Protein AF-A0A222NYM8-F1 (afdb_monomer_lite)

Foldseek 3Di:
DWDDPPDNQETEDDDPPPDADDLVRLLVVQVVDDLSHQEYEYECVSVQPDFLVSLLSNQLSHDLSHAAYEYHDDHHPPADPVSVLSSQQSHDLSHQHYEYLEDDDAQLSHDLSHQAYANEQNLCVPDDLVVLLVVQLSHDLSHQHYHHEHNLCLPPPLVSLLSNLLSHDLSHAEYEHAHNLVLNDFLVSLLVNLVSCPPRNHQYEHENNLVCAPDDPVSVVSNLVSNPDVVVSYRHHHNRWFPLVVLVSCVVVVCVVVVNDPVVSVVVSVVSDGDDPDDDDPVNVVVVVVVVVVVVVVVVVVVVVVVVVD

pLDDT: mean 82.15, std 16.89, range [40.56, 98.5]

Structure (mmCIF, N/CA/C/O backbone):
data_AF-A0A222NYM8-F1
#
_entry.id   AF-A0A222NYM8-F1
#
loop_
_atom_site.group_PDB
_atom_site.id
_atom_site.type_symbol
_atom_site.label_atom_id
_atom_site.label_alt_id
_atom_site.label_comp_id
_atom_site.label_asym_id
_atom_site.label_entity_id
_atom_site.label_seq_id
_atom_site.pdbx_PDB_ins_code
_atom_site.Cartn_x
_atom_site.Cartn_y
_atom_site.Cartn_z
_atom_site.occupancy
_atom_site.B_iso_or_equiv
_atom_site.auth_seq_id
_atom_site.auth_comp_id
_atom_site.auth_asym_id
_atom_site.auth_atom_id
_atom_site.pdbx_PDB_model_num
ATOM 1 N N . MET A 1 1 ? -13.197 20.106 16.595 1.00 42.09 1 MET A N 1
ATOM 2 C CA . MET A 1 1 ? -14.443 19.518 16.050 1.00 42.09 1 MET A CA 1
ATOM 3 C C . MET A 1 1 ? -14.029 18.521 14.983 1.00 42.09 1 MET A C 1
ATOM 5 O O . MET A 1 1 ? -13.163 18.897 14.203 1.00 42.09 1 MET A O 1
ATOM 9 N N . PRO A 1 2 ? -14.584 17.300 14.930 1.00 51.59 2 PRO A N 1
ATOM 10 C CA . PRO A 1 2 ? -14.249 16.334 13.884 1.00 51.59 2 PRO A CA 1
ATOM 11 C C . PRO A 1 2 ? -14.543 16.908 12.493 1.00 51.59 2 PRO A C 1
ATOM 13 O O . PRO A 1 2 ? -15.573 17.548 12.273 1.00 51.59 2 PRO A O 1
ATOM 16 N N . TYR A 1 3 ? -13.622 16.703 11.554 1.00 47.47 3 TYR A N 1
ATOM 17 C CA . TYR A 1 3 ? -13.735 17.213 10.188 1.00 47.47 3 TYR A CA 1
ATOM 18 C C . TYR A 1 3 ? -14.344 16.107 9.336 1.00 47.47 3 TYR A C 1
ATOM 20 O O . TYR A 1 3 ? -13.775 15.021 9.209 1.00 47.47 3 TYR A O 1
ATOM 28 N N . LYS A 1 4 ? -15.514 16.382 8.754 1.00 51.34 4 LYS A N 1
ATOM 29 C CA . LYS A 1 4 ? -16.065 15.553 7.683 1.00 51.34 4 LYS A CA 1
ATOM 30 C C . LYS A 1 4 ? -15.292 15.890 6.420 1.00 51.34 4 LYS A C 1
ATOM 32 O O . LYS A 1 4 ? -15.386 17.009 5.919 1.00 51.34 4 LYS A O 1
ATOM 37 N N . GLY A 1 5 ? -14.495 14.939 5.948 1.00 49.88 5 GLY A N 1
ATOM 38 C CA . GLY A 1 5 ? -13.813 15.097 4.676 1.00 49.88 5 GLY A CA 1
ATOM 39 C C . GLY A 1 5 ? -14.782 15.169 3.496 1.00 49.88 5 GLY A C 1
ATOM 40 O O . GLY A 1 5 ? -15.987 14.975 3.654 1.00 49.88 5 GLY A O 1
ATOM 41 N N . PRO A 1 6 ? -14.260 15.425 2.289 1.00 42.84 6 PRO A N 1
ATOM 42 C CA . PRO A 1 6 ? -15.065 15.582 1.077 1.00 42.84 6 PRO A CA 1
ATOM 43 C C . PRO A 1 6 ? -15.796 14.299 0.638 1.00 42.84 6 PRO A C 1
ATOM 45 O O . PRO A 1 6 ? -16.634 14.358 -0.260 1.00 42.84 6 PRO A O 1
ATOM 48 N N . HIS A 1 7 ? -15.496 13.155 1.259 1.00 57.69 7 HIS A N 1
ATOM 49 C CA . HIS A 1 7 ? -16.122 11.866 0.989 1.00 57.69 7 HIS A CA 1
ATOM 50 C C . HIS A 1 7 ? -16.999 11.450 2.175 1.00 57.69 7 HIS A C 1
ATOM 52 O O . HIS A 1 7 ? -16.572 11.503 3.328 1.00 57.69 7 HIS A O 1
ATOM 58 N N . SER A 1 8 ? -18.245 11.065 1.890 1.00 68.12 8 SER A N 1
ATOM 59 C CA . SER A 1 8 ? -19.263 10.725 2.894 1.00 68.12 8 SER A CA 1
ATOM 60 C C . SER A 1 8 ? -18.934 9.485 3.735 1.00 68.12 8 SER A C 1
ATOM 62 O O . SER A 1 8 ? -19.611 9.239 4.728 1.00 68.12 8 SER A O 1
ATOM 64 N N . ASP A 1 9 ? -17.921 8.716 3.337 1.00 85.56 9 ASP A N 1
ATOM 65 C CA . ASP A 1 9 ? -17.464 7.470 3.953 1.00 85.56 9 ASP A CA 1
ATOM 66 C C . ASP A 1 9 ? -16.280 7.656 4.923 1.00 85.56 9 ASP A C 1
ATOM 68 O O . ASP A 1 9 ? -15.850 6.684 5.547 1.00 85.56 9 ASP A O 1
ATOM 72 N N . MET A 1 10 ? -15.759 8.882 5.077 1.00 89.12 10 MET A N 1
ATOM 73 C CA . MET A 1 10 ? -14.607 9.179 5.931 1.00 89.12 10 MET A CA 1
ATOM 74 C C . MET A 1 10 ? -14.978 10.045 7.138 1.00 89.12 10 MET A C 1
ATOM 76 O O . MET A 1 10 ? -15.607 11.099 7.015 1.00 89.12 10 MET A O 1
ATOM 80 N N . PHE A 1 11 ? -14.483 9.651 8.310 1.00 90.31 11 PHE A N 1
ATOM 81 C CA . PHE A 1 11 ? -14.575 10.420 9.545 1.00 90.31 11 PHE A CA 1
ATOM 82 C C . PHE A 1 11 ? -13.181 10.672 10.121 1.00 90.31 11 PHE A C 1
ATOM 84 O O . PHE A 1 11 ? -12.401 9.738 10.291 1.00 90.31 11 PHE A O 1
ATOM 91 N N . SER A 1 12 ? -12.853 11.935 10.410 1.00 90.06 12 SER A N 1
ATOM 92 C CA . SER A 1 12 ? -11.543 12.317 10.943 1.00 90.06 12 SER A CA 1
ATOM 93 C C . SER A 1 12 ? -11.651 12.906 12.342 1.00 90.06 12 SER A C 1
ATOM 95 O O . SER A 1 12 ? -12.255 13.968 12.543 1.00 90.06 12 SER A O 1
ATOM 97 N N . LEU A 1 13 ? -11.015 12.224 13.292 1.00 88.88 13 LEU A N 1
ATOM 98 C CA . LEU A 1 13 ? -10.837 12.668 14.663 1.00 88.88 13 LEU A CA 1
ATOM 99 C C . LEU A 1 13 ? -9.468 13.316 14.821 1.00 88.88 13 LEU A C 1
ATOM 101 O O . LEU A 1 13 ? -8.433 12.652 14.822 1.00 88.88 13 LEU A O 1
ATOM 105 N N . HIS A 1 14 ? -9.504 14.634 14.966 1.00 83.06 14 HIS A N 1
ATOM 106 C CA . HIS A 1 14 ? -8.350 15.469 15.246 1.00 83.06 14 HIS A CA 1
ATOM 107 C C . HIS A 1 14 ? -8.710 16.425 16.383 1.00 83.06 14 HIS A C 1
ATOM 109 O O . HIS A 1 14 ? -9.841 16.927 16.468 1.00 83.06 14 HIS A O 1
ATOM 115 N N . TRP A 1 15 ? -7.739 16.680 17.250 1.00 82.25 15 TRP A N 1
ATOM 116 C CA . TRP A 1 15 ? -7.840 17.681 18.301 1.00 82.25 15 TRP A CA 1
ATOM 117 C C . TRP A 1 15 ? -6.938 18.858 17.955 1.00 82.25 15 TRP A C 1
ATOM 119 O O . TRP A 1 15 ? -6.002 18.736 17.168 1.00 82.25 15 TRP A O 1
ATOM 129 N N . ALA A 1 16 ? -7.285 20.038 18.473 1.00 77.69 16 ALA A N 1
ATOM 130 C CA . ALA A 1 16 ? -6.415 21.191 18.299 1.00 77.69 16 ALA A CA 1
ATOM 131 C C . ALA A 1 16 ? -5.094 20.935 19.030 1.00 77.69 16 ALA A C 1
ATOM 133 O O . ALA A 1 16 ? -5.079 20.287 20.077 1.00 77.69 16 ALA A O 1
ATOM 134 N N . GLU A 1 17 ? -4.008 21.463 18.480 1.00 72.62 17 GLU A N 1
ATOM 135 C CA . GLU A 1 17 ? -2.677 21.320 19.057 1.00 72.62 17 GLU A CA 1
ATOM 136 C C . GLU A 1 17 ? -2.672 21.746 20.538 1.00 72.62 17 GLU A C 1
ATOM 138 O O . GLU A 1 17 ? -3.207 22.796 20.901 1.00 72.62 17 GLU A O 1
ATOM 143 N N . GLY A 1 18 ? -2.119 20.892 21.403 1.00 70.44 18 GLY A N 1
ATOM 144 C CA . GLY A 1 18 ? -2.080 21.105 22.853 1.00 70.44 18 GLY A CA 1
ATOM 145 C C . GLY A 1 18 ? -3.343 20.699 23.625 1.00 70.44 18 GLY A C 1
ATOM 146 O O . GLY A 1 18 ? -3.353 20.820 24.851 1.00 70.44 18 GLY A O 1
ATOM 147 N N . LEU A 1 19 ? -4.398 20.204 22.964 1.00 80.88 19 LEU A N 1
ATOM 148 C CA . LEU A 1 19 ? -5.548 19.603 23.646 1.00 80.88 19 LEU A CA 1
ATOM 149 C C . LEU A 1 19 ? -5.370 18.092 23.805 1.00 80.88 19 LEU A C 1
ATOM 151 O O . LEU A 1 19 ? -5.299 17.361 22.822 1.00 80.88 19 LEU A O 1
ATOM 155 N N . ASN A 1 20 ? -5.428 17.629 25.053 1.00 86.00 20 ASN A N 1
ATOM 156 C CA . ASN A 1 20 ? -5.404 16.208 25.390 1.00 86.00 20 ASN A CA 1
ATOM 157 C C . ASN A 1 20 ? -6.836 15.726 25.674 1.00 86.00 20 ASN A C 1
ATOM 159 O O . ASN A 1 20 ? -7.401 16.084 26.715 1.00 86.00 20 ASN A O 1
ATOM 163 N N . PRO A 1 21 ? -7.472 14.953 24.775 1.00 91.00 21 PRO A N 1
ATOM 164 C CA . PRO A 1 21 ? -8.782 14.386 25.058 1.00 91.00 21 PRO A CA 1
ATOM 165 C C . PRO A 1 21 ? -8.724 13.372 26.202 1.00 91.00 21 PRO A C 1
ATOM 167 O O . PRO A 1 21 ? -7.720 12.699 26.419 1.00 91.00 21 PRO A O 1
ATOM 170 N N . SER A 1 22 ? -9.839 13.212 26.915 1.00 94.81 22 SER A N 1
ATOM 171 C CA . SER A 1 22 ? -10.020 12.067 27.811 1.00 94.81 22 SER A CA 1
ATOM 172 C C . SER A 1 22 ? -10.445 10.832 27.015 1.00 94.81 22 SER A C 1
ATOM 174 O O . SER A 1 22 ? -11.113 10.962 25.987 1.00 94.81 22 SER A O 1
ATOM 176 N N . VAL A 1 23 ? -10.148 9.634 27.527 1.00 96.44 23 VAL A N 1
ATOM 177 C CA . VAL A 1 23 ? -10.584 8.354 26.932 1.00 96.44 23 VAL A CA 1
ATOM 178 C C . VAL A 1 23 ? -12.089 8.345 26.674 1.00 96.44 23 VAL A C 1
ATOM 180 O O . VAL A 1 23 ? -12.545 8.062 25.568 1.00 96.44 23 VAL A O 1
ATOM 183 N N . LYS A 1 24 ? -12.876 8.759 27.677 1.00 96.81 24 LYS A N 1
ATOM 184 C CA . LYS A 1 24 ? -14.336 8.872 27.567 1.00 96.81 24 LYS A CA 1
ATOM 185 C C . LYS A 1 24 ? -14.757 9.820 26.441 1.00 96.81 24 LYS A C 1
ATOM 187 O O . LYS A 1 24 ? -15.719 9.522 25.741 1.00 96.81 24 LYS A O 1
ATOM 192 N N . GLY A 1 25 ? -14.053 10.941 26.273 1.00 94.62 25 GLY A N 1
ATOM 193 C CA . GLY A 1 25 ? -14.307 11.894 25.196 1.00 94.62 25 GLY A CA 1
ATOM 194 C C . GLY A 1 25 ? -14.061 11.282 23.818 1.00 94.62 25 GLY A C 1
ATOM 195 O O . GLY A 1 25 ? -14.927 11.376 22.955 1.00 94.62 25 GLY A O 1
ATOM 196 N N . VAL A 1 26 ? -12.934 10.587 23.632 1.00 95.75 26 VAL A N 1
ATOM 197 C CA . VAL A 1 26 ? -12.627 9.891 22.369 1.00 95.75 26 VAL A CA 1
ATOM 198 C C . VAL A 1 26 ? -13.689 8.834 22.054 1.00 95.75 26 VAL A C 1
ATOM 200 O O . VAL A 1 26 ? -14.246 8.831 20.959 1.00 95.75 26 VAL A O 1
ATOM 203 N N . ILE A 1 27 ? -14.023 7.975 23.021 1.00 97.00 27 ILE A N 1
ATOM 204 C CA . ILE A 1 27 ? -15.026 6.912 22.849 1.00 97.00 27 ILE A CA 1
ATOM 205 C C . ILE A 1 27 ? -16.412 7.493 22.544 1.00 97.00 27 ILE A C 1
ATOM 207 O O . ILE A 1 27 ? -17.145 6.957 21.714 1.00 97.00 27 ILE A O 1
ATOM 211 N N . GLN A 1 28 ? -16.788 8.600 23.188 1.00 95.38 28 GLN A N 1
ATOM 212 C CA . GLN A 1 28 ? -18.050 9.273 22.900 1.00 95.38 28 GLN A CA 1
ATOM 213 C C . GLN A 1 28 ? -18.111 9.739 21.444 1.00 95.38 28 GLN A C 1
ATOM 215 O O . GLN A 1 28 ? -19.123 9.500 20.792 1.00 95.38 28 GLN A O 1
ATOM 220 N N . GLU A 1 29 ? -17.039 10.339 20.924 1.00 94.19 29 GLU A N 1
ATOM 221 C CA . GLU A 1 29 ? -16.966 10.756 19.523 1.00 94.19 29 GLU A CA 1
ATOM 222 C C . GLU A 1 29 ? -17.007 9.558 18.560 1.00 94.19 29 GLU A C 1
ATOM 224 O O . GLU A 1 29 ? -17.751 9.597 17.579 1.00 94.19 29 GLU A O 1
ATOM 229 N N . LEU A 1 30 ? -16.295 8.464 18.860 1.00 95.62 30 LEU A N 1
ATOM 230 C CA . LEU A 1 30 ? -16.347 7.225 18.069 1.00 95.62 30 LEU A CA 1
ATOM 231 C C . LEU A 1 30 ? -17.776 6.671 17.959 1.00 95.62 30 LEU A C 1
ATOM 233 O O . LEU A 1 30 ? -18.199 6.256 16.882 1.00 95.62 30 LEU A O 1
ATOM 237 N N . ASN A 1 31 ? -18.559 6.744 19.036 1.00 94.12 31 ASN A N 1
ATOM 238 C CA . ASN A 1 31 ? -19.957 6.306 19.044 1.00 94.12 31 ASN A CA 1
ATOM 239 C C . ASN A 1 31 ? -20.898 7.200 18.214 1.00 94.12 31 ASN A C 1
ATOM 241 O O . ASN A 1 31 ? -22.032 6.802 17.948 1.00 94.12 31 ASN A O 1
ATOM 245 N N . THR A 1 32 ? -20.463 8.394 17.796 1.00 93.81 32 THR A N 1
ATOM 246 C CA . THR A 1 32 ? -21.249 9.274 16.907 1.00 93.81 32 THR A CA 1
ATOM 247 C C . THR A 1 32 ? -21.059 8.972 15.421 1.00 93.81 32 THR A C 1
ATOM 249 O O . THR A 1 32 ? -21.777 9.525 14.582 1.00 93.81 32 THR A O 1
ATOM 252 N N . ILE A 1 33 ? -20.099 8.108 15.078 1.00 92.31 33 ILE A N 1
ATOM 253 C CA . ILE A 1 33 ? -19.777 7.763 13.695 1.00 92.31 33 ILE A CA 1
ATOM 254 C C . ILE A 1 33 ? -20.987 7.082 13.036 1.00 92.31 33 ILE A C 1
ATOM 256 O O . ILE A 1 33 ? -21.530 6.097 13.537 1.00 92.31 33 ILE A O 1
ATOM 260 N N . SER A 1 34 ? -21.409 7.610 11.881 1.00 91.50 34 SER A N 1
ATOM 261 C CA . SER A 1 34 ? -22.504 7.035 11.089 1.00 91.50 34 SER A CA 1
ATOM 262 C C . SER A 1 34 ? -22.141 5.645 10.560 1.00 91.50 34 SER A C 1
ATOM 264 O O . SER A 1 34 ? -20.983 5.379 10.246 1.00 91.50 34 SER A O 1
ATOM 266 N N . LYS A 1 35 ? -23.149 4.790 10.356 1.00 91.75 35 LYS A N 1
ATOM 267 C CA . LYS A 1 35 ? -22.984 3.446 9.776 1.00 91.75 35 LYS A CA 1
ATOM 268 C C . LYS A 1 35 ? -22.433 3.453 8.345 1.00 91.75 35 LYS A C 1
ATOM 270 O O . LYS A 1 35 ? -21.891 2.442 7.916 1.00 91.75 35 LYS A O 1
ATOM 275 N N . ASP A 1 36 ? -22.561 4.574 7.636 1.00 92.12 36 ASP A N 1
ATOM 276 C CA . ASP A 1 36 ? -22.060 4.737 6.264 1.00 92.12 36 ASP A CA 1
ATOM 277 C C . ASP A 1 36 ? -20.555 5.053 6.203 1.00 92.12 36 ASP A C 1
ATOM 279 O O . ASP A 1 36 ? -19.960 5.037 5.128 1.00 92.12 36 ASP A O 1
ATOM 283 N N . VAL A 1 37 ? -19.927 5.360 7.343 1.00 93.56 37 VAL A N 1
ATOM 284 C CA . VAL A 1 37 ? -18.490 5.639 7.415 1.00 93.56 37 VAL A CA 1
ATOM 285 C C . VAL A 1 37 ? -17.723 4.324 7.411 1.00 93.56 37 VAL A C 1
ATOM 287 O O . VAL A 1 37 ? -17.897 3.500 8.300 1.00 93.56 37 VAL A O 1
ATOM 290 N N . THR A 1 38 ? -16.819 4.140 6.459 1.00 95.50 38 THR A N 1
ATOM 291 C CA . THR A 1 38 ? -15.948 2.957 6.392 1.00 95.50 38 THR A CA 1
ATOM 292 C C . THR A 1 38 ? -14.488 3.289 6.677 1.00 95.50 38 THR A C 1
ATOM 294 O O . THR A 1 38 ? -13.698 2.382 6.938 1.00 95.50 38 THR A O 1
ATOM 297 N N . MET A 1 39 ? -14.119 4.573 6.655 1.00 95.62 39 MET A N 1
ATOM 298 C CA . MET A 1 39 ? -12.761 5.051 6.897 1.00 95.62 39 MET A CA 1
ATOM 299 C C . MET A 1 39 ? -12.698 5.965 8.122 1.00 95.62 39 MET A C 1
ATOM 301 O O . MET A 1 39 ? -13.375 6.992 8.182 1.00 95.62 39 MET A O 1
ATOM 305 N N . LEU A 1 40 ? -11.839 5.615 9.076 1.00 95.75 40 LEU A N 1
ATOM 306 C CA . LEU A 1 40 ? -11.569 6.408 10.271 1.00 95.75 40 LEU A CA 1
ATOM 307 C C . LEU A 1 40 ? -10.132 6.925 10.242 1.00 95.75 40 LEU A C 1
ATOM 309 O O . LEU A 1 40 ? -9.196 6.141 10.106 1.00 95.75 40 LEU A O 1
ATOM 313 N N . CYS A 1 41 ? -9.956 8.230 10.421 1.00 93.94 41 CYS A N 1
ATOM 314 C CA . CYS A 1 41 ? -8.653 8.847 10.647 1.00 93.94 41 CYS A CA 1
ATOM 315 C C . CYS A 1 41 ? -8.527 9.232 12.125 1.00 93.94 41 CYS A C 1
ATOM 317 O O . CYS A 1 41 ? -9.365 9.980 12.630 1.00 93.94 41 CYS A O 1
ATOM 319 N N . LEU A 1 42 ? -7.488 8.735 12.797 1.00 92.56 42 LEU A N 1
ATOM 320 C CA . LEU A 1 42 ? -7.124 9.093 14.166 1.00 92.56 42 LEU A CA 1
ATOM 321 C C . LEU A 1 42 ? -5.770 9.801 14.167 1.00 92.56 42 LEU A C 1
ATOM 323 O O . LEU A 1 42 ? -4.801 9.304 13.591 1.00 92.56 42 LEU A O 1
ATOM 327 N N . ASP A 1 43 ? -5.704 10.944 14.839 1.00 89.00 43 ASP A N 1
ATOM 328 C CA . ASP A 1 43 ? -4.455 11.659 15.077 1.00 89.00 43 ASP A CA 1
ATOM 329 C C . ASP A 1 43 ? -3.796 11.203 16.385 1.00 89.00 43 ASP A C 1
ATOM 331 O O . ASP A 1 43 ? -4.199 11.588 17.484 1.00 89.00 43 ASP A O 1
ATOM 335 N N . LEU A 1 44 ? -2.746 10.391 16.257 1.00 89.81 44 LEU A N 1
ATOM 336 C CA . LEU A 1 44 ? -1.976 9.884 17.385 1.00 89.81 44 LEU A CA 1
ATOM 337 C C . LEU A 1 44 ? -1.174 10.978 18.097 1.00 89.81 44 LEU A C 1
ATOM 339 O O . LEU A 1 44 ? -0.774 10.766 19.240 1.00 89.81 44 LEU A O 1
ATOM 343 N N . SER A 1 45 ? -0.947 12.151 17.495 1.00 88.12 45 SER A N 1
ATOM 344 C CA . SER A 1 45 ? -0.245 13.248 18.183 1.00 88.12 45 SER A CA 1
ATOM 345 C C . SER A 1 45 ? -1.004 13.735 19.423 1.00 88.12 45 SER A C 1
ATOM 347 O O . SER A 1 45 ? -0.393 14.119 20.415 1.00 88.12 45 SER A O 1
ATOM 349 N N . SER A 1 46 ? -2.334 13.626 19.407 1.00 88.88 46 SER A N 1
ATOM 350 C CA . SER A 1 46 ? -3.195 13.968 20.543 1.00 88.88 46 SER A CA 1
ATOM 351 C C . SER A 1 46 ? -3.332 12.822 21.549 1.00 88.88 46 SER A C 1
ATOM 353 O O . SER A 1 46 ? -4.047 12.958 22.535 1.00 88.88 46 SER A O 1
ATOM 355 N N . PHE A 1 47 ? -2.729 11.661 21.272 1.00 92.00 47 PHE A N 1
ATOM 356 C CA . PHE A 1 47 ? -2.860 10.430 22.062 1.00 92.00 47 PHE A CA 1
ATOM 357 C C . PHE A 1 47 ? -1.570 10.087 22.823 1.00 92.00 47 PHE A C 1
ATOM 359 O O . PHE A 1 47 ? -1.490 9.034 23.448 1.00 92.00 47 PHE A O 1
ATOM 366 N N . GLN A 1 48 ? -0.556 10.959 22.783 1.00 91.44 48 GLN A N 1
ATOM 367 C CA . GLN A 1 48 ? 0.755 10.699 23.395 1.00 91.44 48 GLN A CA 1
ATOM 368 C C . GLN A 1 48 ? 0.693 10.538 24.922 1.00 91.44 48 GLN A C 1
ATOM 370 O O . GLN A 1 48 ? 1.587 9.930 25.499 1.00 91.44 48 GLN A O 1
ATOM 375 N N . HIS A 1 49 ? -0.341 11.079 25.577 1.00 92.56 49 HIS A N 1
ATOM 376 C CA . HIS A 1 49 ? -0.534 10.988 27.028 1.00 92.56 49 HIS A CA 1
ATOM 377 C C . HIS A 1 49 ? -1.281 9.729 27.480 1.00 92.56 49 HIS A C 1
ATOM 379 O O . HIS A 1 49 ? -1.348 9.492 28.683 1.00 92.56 49 HIS A O 1
ATOM 385 N N . PHE A 1 50 ? -1.876 8.962 26.562 1.00 95.44 50 PHE A N 1
ATOM 386 C CA . PHE A 1 50 ? -2.613 7.756 26.927 1.00 95.44 50 PHE A CA 1
ATOM 387 C C . PHE A 1 50 ? -1.664 6.603 27.240 1.00 95.44 50 PHE A C 1
ATOM 389 O O . PHE A 1 50 ? -0.688 6.353 26.531 1.00 95.44 50 PHE A O 1
ATOM 396 N N . SER A 1 51 ? -2.003 5.857 28.285 1.00 96.38 51 SER A N 1
ATOM 397 C CA . SER A 1 51 ? -1.408 4.554 28.575 1.00 96.38 51 SER A CA 1
ATOM 398 C C . SER A 1 51 ? -1.827 3.493 27.548 1.00 96.38 51 SER A C 1
ATOM 400 O O . SER A 1 51 ? -2.765 3.679 26.768 1.00 96.38 51 SER A O 1
ATOM 402 N N . SER A 1 52 ? -1.154 2.339 27.556 1.00 96.12 52 SER A N 1
ATOM 403 C CA . SER A 1 52 ? -1.505 1.219 26.676 1.00 96.12 52 SER A CA 1
ATOM 404 C C . SER A 1 52 ? -2.919 0.693 26.926 1.00 96.12 52 SER A C 1
ATOM 406 O O . SER A 1 52 ? -3.642 0.448 25.966 1.00 96.12 52 SER A O 1
ATOM 408 N N . GLU A 1 53 ? -3.343 0.577 28.188 1.00 98.00 53 GLU A N 1
ATOM 409 C CA . GLU A 1 53 ? -4.699 0.143 28.561 1.00 98.00 53 GLU A CA 1
ATOM 410 C C . GLU A 1 53 ? -5.770 1.093 28.003 1.00 98.00 53 GLU A C 1
ATOM 412 O O . GLU A 1 53 ? -6.754 0.661 27.403 1.00 98.00 53 GLU A O 1
ATOM 417 N N . GLU A 1 54 ? -5.540 2.402 28.114 1.00 98.19 54 GLU A N 1
ATOM 418 C CA . GLU A 1 54 ? -6.451 3.419 27.586 1.00 98.19 54 GLU A CA 1
ATOM 419 C C . GLU A 1 54 ? -6.521 3.400 26.054 1.00 98.19 54 GLU A C 1
ATOM 421 O O . GLU A 1 54 ? -7.604 3.517 25.477 1.00 98.19 54 GLU A O 1
ATOM 426 N N . LEU A 1 55 ? -5.381 3.217 25.378 1.00 97.31 55 LEU A N 1
ATOM 427 C CA . LEU A 1 55 ? -5.346 3.043 23.926 1.00 97.31 55 LEU A CA 1
ATOM 428 C C . LEU A 1 55 ? -6.120 1.789 23.507 1.00 97.31 55 LEU A C 1
ATOM 430 O O . LEU A 1 55 ? -6.906 1.848 22.563 1.00 97.31 55 LEU A O 1
ATOM 434 N N . VAL A 1 56 ? -5.942 0.674 24.219 1.00 98.38 56 VAL A N 1
ATOM 435 C CA . VAL A 1 56 ? -6.679 -0.575 23.981 1.00 98.38 56 VAL A CA 1
ATOM 436 C C . VAL A 1 56 ? -8.190 -0.342 24.061 1.00 98.38 56 VAL A C 1
ATOM 438 O O . VAL A 1 56 ? -8.920 -0.792 23.174 1.00 98.38 56 VAL A O 1
ATOM 441 N N . ASP A 1 57 ? -8.666 0.387 25.069 1.00 98.50 57 ASP A N 1
ATOM 442 C CA . ASP A 1 57 ? -10.087 0.720 25.208 1.00 98.50 57 ASP A CA 1
ATOM 443 C C . ASP A 1 57 ? -10.595 1.604 24.059 1.00 98.50 57 ASP A C 1
ATOM 445 O O . ASP A 1 57 ? -11.680 1.364 23.521 1.00 98.50 57 ASP A O 1
ATOM 449 N N . ILE A 1 58 ? -9.795 2.583 23.623 1.00 98.19 58 ILE A N 1
ATOM 450 C CA . ILE A 1 58 ? -10.114 3.439 22.471 1.00 98.19 58 ILE A CA 1
ATOM 451 C C . ILE A 1 58 ? -10.218 2.615 21.180 1.00 98.19 58 ILE A C 1
ATOM 453 O O . ILE A 1 58 ? -11.196 2.757 20.445 1.00 98.19 58 ILE A O 1
ATOM 457 N N . PHE A 1 59 ? -9.248 1.741 20.892 1.00 97.75 59 PHE A N 1
ATOM 458 C CA . PHE A 1 59 ? -9.260 0.930 19.668 1.00 97.75 59 PHE A CA 1
ATOM 459 C C . PHE A 1 59 ? -10.414 -0.078 19.654 1.00 97.75 59 PHE A C 1
ATOM 461 O O . PHE A 1 59 ? -11.074 -0.224 18.625 1.00 97.75 59 PHE A O 1
ATOM 468 N N . LYS A 1 60 ? -10.739 -0.702 20.795 1.00 97.88 60 LYS A N 1
ATOM 469 C CA . LYS A 1 60 ? -11.908 -1.592 20.923 1.00 97.88 60 LYS A CA 1
ATOM 470 C C . LYS A 1 60 ? -13.238 -0.879 20.680 1.00 97.88 60 LYS A C 1
ATOM 472 O O . LYS A 1 60 ? -14.200 -1.524 20.267 1.00 97.88 60 LYS A O 1
ATOM 477 N N . ALA A 1 61 ? -13.303 0.426 20.937 1.00 98.19 61 ALA A N 1
ATOM 478 C CA . ALA A 1 61 ? -14.498 1.236 20.721 1.00 98.19 61 ALA A CA 1
ATOM 479 C C . ALA A 1 61 ? -14.702 1.671 19.258 1.00 98.19 61 ALA A C 1
ATOM 481 O O . ALA A 1 61 ? -15.719 2.295 18.950 1.00 98.19 61 ALA A O 1
ATOM 482 N N . ILE A 1 62 ? -13.769 1.364 18.346 1.00 98.12 62 ILE A N 1
ATOM 483 C CA . ILE A 1 62 ? -13.940 1.675 16.924 1.00 98.12 62 ILE A CA 1
ATOM 484 C C . ILE A 1 62 ? -15.170 0.917 16.375 1.00 98.12 62 ILE A C 1
ATOM 486 O O . ILE A 1 62 ? -15.263 -0.303 16.535 1.00 98.12 62 ILE A O 1
ATOM 490 N N . PRO A 1 63 ? -16.116 1.604 15.703 1.00 96.88 63 PRO A N 1
ATOM 491 C CA . PRO A 1 63 ? -17.337 0.980 15.198 1.00 96.88 63 PRO A CA 1
ATOM 492 C C . PRO A 1 63 ? -17.082 -0.125 14.168 1.00 96.88 63 PRO A C 1
ATOM 494 O O . PRO A 1 63 ? -16.240 0.010 13.282 1.00 96.88 63 PRO A O 1
ATOM 497 N N . ALA A 1 64 ? -17.890 -1.187 14.211 1.00 96.25 64 ALA A N 1
ATOM 498 C CA . ALA A 1 64 ? -17.736 -2.360 13.344 1.00 96.25 64 ALA A CA 1
ATOM 499 C C . ALA A 1 64 ? -17.947 -2.088 11.838 1.00 96.25 64 ALA A C 1
ATOM 501 O O . ALA A 1 64 ? -17.558 -2.905 11.009 1.00 96.25 64 ALA A O 1
ATOM 502 N N . ASN A 1 65 ? -18.574 -0.967 11.463 1.00 95.69 65 ASN A N 1
ATOM 503 C CA . ASN A 1 65 ? -18.698 -0.547 10.062 1.00 95.69 65 ASN A CA 1
ATOM 504 C C . ASN A 1 65 ? -17.397 0.034 9.484 1.00 95.69 65 ASN A C 1
ATOM 506 O O . ASN A 1 65 ? -17.262 0.118 8.264 1.00 95.69 65 ASN A O 1
ATOM 510 N N . VAL A 1 66 ? -16.436 0.411 10.332 1.00 97.56 66 VAL A N 1
ATOM 511 C CA . VAL A 1 66 ? -15.128 0.885 9.881 1.00 97.56 66 VAL A CA 1
ATOM 512 C C . VAL A 1 66 ? -14.297 -0.313 9.423 1.00 97.56 66 VAL A C 1
ATOM 514 O O . VAL A 1 66 ? -14.152 -1.303 10.145 1.00 97.56 66 VAL A O 1
ATOM 517 N N . THR A 1 67 ? -13.739 -0.204 8.218 1.00 97.75 67 THR A N 1
ATOM 518 C CA . THR A 1 67 ? -12.894 -1.227 7.581 1.00 97.75 67 THR A CA 1
ATOM 519 C C . THR A 1 67 ? -11.513 -0.706 7.181 1.00 97.75 67 THR A C 1
ATOM 521 O O . THR A 1 67 ? -10.603 -1.498 6.918 1.00 97.75 67 THR A O 1
ATOM 524 N N . SER A 1 68 ? -11.330 0.618 7.178 1.00 97.56 68 SER A N 1
ATOM 525 C CA . SER A 1 68 ? -10.061 1.290 6.909 1.00 97.56 68 SER A CA 1
ATOM 526 C C . SER A 1 68 ? -9.702 2.235 8.050 1.00 97.56 68 SER A C 1
ATOM 528 O O . SER A 1 68 ? -10.488 3.111 8.410 1.00 97.56 68 SER A O 1
ATOM 530 N N . LEU A 1 69 ? -8.495 2.090 8.590 1.00 96.56 69 LEU A N 1
ATOM 531 C CA . LEU A 1 69 ? -7.979 2.912 9.679 1.00 96.56 69 LEU A CA 1
ATOM 532 C C . LEU A 1 69 ? -6.742 3.676 9.215 1.00 96.56 69 LEU A C 1
ATOM 534 O O . LEU A 1 69 ? -5.793 3.089 8.702 1.00 96.56 69 LEU A O 1
ATOM 538 N N . HIS A 1 70 ? -6.741 4.986 9.416 1.00 94.19 70 HIS A N 1
ATOM 539 C CA . HIS A 1 70 ? -5.593 5.842 9.172 1.00 94.19 70 HIS A CA 1
ATOM 540 C C . HIS A 1 70 ? -5.094 6.406 10.493 1.00 94.19 70 HIS A C 1
ATOM 542 O O . HIS A 1 70 ? -5.815 7.120 11.184 1.00 94.19 70 HIS A O 1
ATOM 548 N N . LEU A 1 71 ? -3.853 6.074 10.832 1.00 92.38 71 LEU A N 1
ATOM 549 C CA . LEU A 1 71 ? -3.164 6.581 12.006 1.00 92.38 71 LEU A CA 1
ATOM 550 C C . LEU A 1 71 ? -2.175 7.659 11.563 1.00 92.38 71 LEU A C 1
ATOM 552 O O . LEU A 1 71 ? -1.109 7.369 11.009 1.00 92.38 71 LEU A O 1
ATOM 556 N N . ALA A 1 72 ? -2.561 8.914 11.776 1.00 88.69 72 ALA A N 1
ATOM 557 C CA . ALA A 1 72 ? -1.677 10.050 11.579 1.00 88.69 72 ALA A CA 1
ATOM 558 C C . ALA A 1 72 ? -0.773 10.192 12.809 1.00 88.69 72 ALA A C 1
ATOM 560 O O . ALA A 1 72 ? -1.246 10.157 13.938 1.00 88.69 72 ALA A O 1
ATOM 561 N N . GLY A 1 73 ? 0.536 10.334 12.603 1.00 87.00 73 GLY A N 1
ATOM 562 C CA . GLY A 1 73 ? 1.515 10.344 13.695 1.00 87.00 73 GLY A CA 1
ATOM 563 C C . GLY A 1 73 ? 2.041 8.950 14.046 1.00 87.00 73 GLY A C 1
ATOM 564 O O . GLY A 1 73 ? 2.078 8.061 13.197 1.00 87.00 73 GLY A O 1
ATOM 565 N N . GLN A 1 74 ? 2.518 8.791 15.278 1.00 87.25 74 GLN A N 1
ATOM 566 C CA . GLN A 1 74 ? 3.087 7.549 15.804 1.00 87.25 74 GLN A CA 1
ATOM 567 C C . GLN A 1 74 ? 2.649 7.347 17.253 1.00 87.25 74 GLN A C 1
ATOM 569 O O . GLN A 1 74 ? 2.307 8.313 17.934 1.00 87.25 74 GLN A O 1
ATOM 574 N N . PHE A 1 75 ? 2.680 6.106 17.727 1.00 89.50 75 PHE A N 1
ATOM 575 C CA . PHE A 1 75 ? 2.547 5.823 19.153 1.00 89.50 75 PHE A CA 1
ATOM 576 C C . PHE A 1 75 ? 3.706 6.433 19.950 1.00 89.50 75 PHE A C 1
ATOM 578 O O . PHE A 1 75 ? 4.787 6.631 19.391 1.00 89.50 75 PHE A O 1
ATOM 585 N N . SER A 1 76 ? 3.464 6.716 21.234 1.00 89.44 76 SER A N 1
ATOM 586 C CA . SER A 1 76 ? 4.499 7.227 22.139 1.00 89.44 76 SER A CA 1
ATOM 587 C C . SER A 1 76 ? 5.698 6.277 22.180 1.00 89.44 76 SER A C 1
ATOM 589 O O . SER A 1 76 ? 5.532 5.055 22.235 1.00 89.44 76 SER A O 1
ATOM 591 N N . ASP A 1 77 ? 6.901 6.850 22.173 1.00 87.31 77 ASP A N 1
ATOM 592 C CA . ASP A 1 77 ? 8.156 6.098 22.264 1.00 87.31 77 ASP A CA 1
ATOM 593 C C . ASP A 1 77 ? 8.354 5.443 23.647 1.00 87.31 77 ASP A C 1
ATOM 595 O O . ASP A 1 77 ? 9.195 4.550 23.778 1.00 87.31 77 ASP A O 1
ATOM 599 N N . ASP A 1 78 ? 7.552 5.839 24.644 1.00 90.81 78 ASP A N 1
ATOM 600 C CA . ASP A 1 78 ? 7.559 5.286 26.004 1.00 90.81 78 ASP A CA 1
ATOM 601 C C . ASP A 1 78 ? 6.876 3.911 26.106 1.00 90.81 78 ASP A C 1
ATOM 603 O O . ASP A 1 78 ? 7.067 3.197 27.092 1.00 90.81 78 ASP A O 1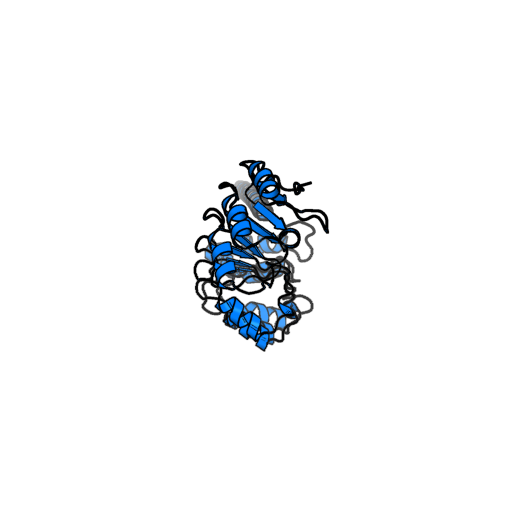
ATOM 607 N N . LEU A 1 79 ? 6.083 3.516 25.102 1.00 90.44 79 LEU A N 1
ATOM 608 C CA . LEU A 1 79 ? 5.419 2.213 25.102 1.00 90.44 79 LEU A CA 1
ATOM 609 C C . LEU A 1 79 ? 6.421 1.086 24.825 1.00 90.44 79 LEU A C 1
ATOM 611 O O . LEU A 1 79 ? 7.161 1.094 23.835 1.00 90.44 79 LEU A O 1
ATOM 615 N N . SER A 1 80 ? 6.404 0.063 25.680 1.00 92.06 80 SER A N 1
ATOM 616 C CA . SER A 1 80 ? 7.189 -1.154 25.481 1.00 92.06 80 SER A CA 1
ATOM 617 C C . SER A 1 80 ? 6.703 -1.942 24.255 1.00 92.06 80 SER A C 1
ATOM 619 O O . SER A 1 80 ? 5.590 -1.751 23.759 1.00 92.06 80 SER A O 1
ATOM 621 N N . HIS A 1 81 ? 7.518 -2.880 23.761 1.00 88.88 81 HIS A N 1
ATOM 622 C CA . HIS A 1 81 ? 7.093 -3.744 22.653 1.00 88.88 81 HIS A CA 1
ATOM 623 C C . HIS A 1 81 ? 5.860 -4.596 22.998 1.00 88.88 81 HIS A C 1
ATOM 625 O O . HIS A 1 81 ? 5.032 -4.835 22.123 1.00 88.88 81 HIS A O 1
ATOM 631 N N . GLU A 1 82 ? 5.725 -5.027 24.254 1.00 92.31 82 GLU A N 1
ATOM 632 C CA . GLU A 1 82 ? 4.574 -5.798 24.739 1.00 92.31 82 GLU A CA 1
ATOM 633 C C . GLU A 1 82 ? 3.312 -4.930 24.805 1.00 92.31 82 GLU A C 1
ATOM 635 O O . GLU A 1 82 ? 2.266 -5.314 24.295 1.00 92.31 82 GLU A O 1
ATOM 640 N N . GLN A 1 83 ? 3.436 -3.699 25.302 1.00 94.12 83 GLN A N 1
ATOM 641 C CA . GLN A 1 83 ? 2.335 -2.735 25.315 1.00 94.12 83 GLN A CA 1
ATOM 642 C C . GLN A 1 83 ? 1.867 -2.379 23.900 1.00 94.12 83 GLN A C 1
ATOM 644 O O . GLN A 1 83 ? 0.670 -2.339 23.626 1.00 94.12 83 GLN A O 1
ATOM 649 N N . LEU A 1 84 ? 2.802 -2.150 22.973 1.00 91.81 84 LEU A N 1
ATOM 650 C CA . LEU A 1 84 ? 2.463 -1.919 21.569 1.00 91.81 84 LEU A CA 1
ATOM 651 C C . LEU A 1 84 ? 1.789 -3.140 20.944 1.00 91.81 84 LEU A C 1
ATOM 653 O O . LEU A 1 84 ? 0.846 -2.972 20.175 1.00 91.81 84 LEU A O 1
ATOM 657 N N . PHE A 1 85 ? 2.245 -4.354 21.266 1.00 92.81 85 PHE A N 1
ATOM 658 C CA . PHE A 1 85 ? 1.594 -5.583 20.820 1.00 92.81 85 PHE A CA 1
ATOM 659 C C . PHE A 1 85 ? 0.125 -5.612 21.259 1.00 92.81 85 PHE A C 1
ATOM 661 O O . PHE A 1 85 ? -0.751 -5.791 20.416 1.00 92.81 85 PHE A O 1
ATOM 668 N N . GLU A 1 86 ? -0.165 -5.359 22.536 1.00 95.19 86 GLU A N 1
ATOM 669 C CA . GLU A 1 86 ? -1.539 -5.322 23.055 1.00 95.19 86 GLU A CA 1
ATOM 670 C C . GLU A 1 86 ? -2.408 -4.277 22.347 1.00 95.19 86 GLU A C 1
ATOM 672 O O . GLU A 1 86 ? -3.535 -4.575 21.943 1.00 95.19 86 GLU A O 1
ATOM 677 N N . VAL A 1 87 ? -1.869 -3.072 22.133 1.00 95.38 87 VAL A N 1
ATOM 678 C CA . VAL A 1 87 ? -2.560 -1.991 21.415 1.00 95.38 87 VAL A CA 1
ATOM 679 C C . VAL A 1 87 ? -2.864 -2.394 19.970 1.00 95.38 87 VAL A C 1
ATOM 681 O O . VAL A 1 87 ? -3.989 -2.208 19.507 1.00 95.38 87 VAL A O 1
ATOM 684 N N . TRP A 1 88 ? -1.904 -2.995 19.260 1.00 94.31 88 TRP A N 1
ATOM 685 C CA . TRP A 1 88 ? -2.126 -3.486 17.899 1.00 94.31 88 TRP A CA 1
ATOM 686 C C . TRP A 1 88 ? -3.212 -4.559 17.855 1.00 94.31 88 TRP A C 1
ATOM 688 O O . TRP A 1 88 ? -4.110 -4.476 17.020 1.00 94.31 88 TRP A O 1
ATOM 698 N N . GLN A 1 89 ? -3.179 -5.526 18.776 1.00 95.25 89 GLN A N 1
ATOM 699 C CA . GLN A 1 89 ? -4.169 -6.606 18.843 1.00 95.25 89 GLN A CA 1
ATOM 700 C C . GLN A 1 89 ? -5.574 -6.131 19.257 1.00 95.25 89 GLN A C 1
ATOM 702 O O . GLN A 1 89 ? -6.550 -6.852 19.045 1.00 95.25 89 GLN A O 1
ATOM 707 N N . ALA A 1 90 ? -5.703 -4.923 19.813 1.00 97.25 90 ALA A N 1
ATOM 708 C CA . ALA A 1 90 ? -6.990 -4.321 20.149 1.00 97.25 90 ALA A CA 1
ATOM 709 C C . ALA A 1 90 ? -7.733 -3.721 18.942 1.00 97.25 90 ALA A C 1
ATOM 711 O O . ALA A 1 90 ? -8.929 -3.439 19.052 1.00 97.25 90 ALA A O 1
ATOM 712 N N . ILE A 1 91 ? -7.064 -3.534 17.796 1.00 96.69 91 ILE A N 1
ATOM 713 C CA . ILE A 1 91 ? -7.715 -3.045 16.575 1.00 96.69 91 ILE A CA 1
ATOM 714 C C . ILE A 1 91 ? -8.801 -4.045 16.136 1.00 96.69 91 ILE A C 1
ATOM 716 O O . ILE A 1 91 ? -8.525 -5.245 16.030 1.00 96.69 91 ILE A O 1
ATOM 720 N N . PRO A 1 92 ? -10.038 -3.592 15.843 1.00 97.88 92 PRO A N 1
ATOM 721 C CA . PRO A 1 92 ? -11.112 -4.500 15.470 1.00 97.88 92 PRO A CA 1
ATOM 722 C C . PRO A 1 92 ? -10.799 -5.299 14.208 1.00 97.88 92 PRO A C 1
ATOM 724 O O . PRO A 1 92 ? -10.303 -4.765 13.217 1.00 97.88 92 PRO A O 1
ATOM 727 N N . LYS A 1 93 ? -11.220 -6.567 14.195 1.00 97.31 93 LYS A N 1
ATOM 728 C CA . LYS A 1 93 ? -11.059 -7.478 13.047 1.00 97.31 93 LYS A CA 1
ATOM 729 C C . LYS A 1 93 ? -11.772 -7.013 11.771 1.00 97.31 93 LYS A C 1
ATOM 731 O O . LYS A 1 93 ? -11.532 -7.575 10.709 1.00 97.31 93 LYS A O 1
ATOM 736 N N . THR A 1 94 ? -12.672 -6.033 11.870 1.00 97.88 94 THR A N 1
ATOM 737 C CA . THR A 1 94 ? -13.323 -5.410 10.709 1.00 97.88 94 THR A CA 1
ATOM 738 C C . THR A 1 94 ? -12.359 -4.538 9.908 1.00 97.88 94 THR A C 1
ATOM 740 O O . THR A 1 94 ? -12.571 -4.346 8.713 1.00 97.88 94 THR A O 1
ATOM 743 N N . ILE A 1 95 ? -11.285 -4.047 10.535 1.00 98.31 95 ILE A N 1
ATOM 744 C CA . ILE A 1 95 ? -10.239 -3.275 9.873 1.00 98.31 95 ILE A CA 1
ATOM 745 C C . ILE A 1 95 ? -9.363 -4.221 9.056 1.00 98.31 95 ILE A C 1
ATOM 747 O O . ILE A 1 95 ? -8.693 -5.097 9.605 1.00 98.31 95 ILE A O 1
ATOM 751 N N . ALA A 1 96 ? -9.362 -4.006 7.742 1.00 98.00 96 ALA A N 1
ATOM 752 C CA . ALA A 1 96 ? -8.538 -4.738 6.785 1.00 98.00 96 ALA A CA 1
ATOM 753 C C . ALA A 1 96 ? -7.496 -3.854 6.086 1.00 98.00 96 ALA A C 1
ATOM 755 O O . ALA A 1 96 ? -6.487 -4.370 5.601 1.00 98.00 96 ALA A O 1
ATOM 756 N N . SER A 1 97 ? -7.727 -2.537 6.053 1.00 98.00 97 SER A N 1
ATOM 757 C CA . SER A 1 97 ? -6.817 -1.544 5.478 1.00 98.00 97 SER A CA 1
ATOM 758 C C . SER A 1 97 ? -6.248 -0.640 6.566 1.00 98.00 97 SER A C 1
ATOM 760 O O . SER A 1 97 ? -7.003 -0.023 7.321 1.00 98.00 97 SER A O 1
ATOM 762 N N . LEU A 1 98 ? -4.922 -0.547 6.641 1.00 96.25 98 LEU A N 1
ATOM 763 C CA . LEU A 1 98 ? -4.215 0.267 7.624 1.00 96.25 98 LEU A CA 1
ATOM 764 C C . LEU A 1 98 ? -3.278 1.254 6.930 1.00 96.25 98 LEU A C 1
ATOM 766 O O . LEU A 1 98 ? -2.385 0.857 6.185 1.00 96.25 98 LEU A O 1
ATOM 770 N N . HIS A 1 99 ? -3.449 2.541 7.215 1.00 94.06 99 HIS A N 1
ATOM 771 C CA . HIS A 1 99 ? -2.566 3.606 6.754 1.00 94.06 99 HIS A CA 1
ATOM 772 C C . HIS A 1 99 ? -1.730 4.120 7.921 1.00 94.06 99 HIS A C 1
ATOM 774 O O . HIS A 1 99 ? -2.285 4.578 8.919 1.00 94.06 99 HIS A O 1
ATOM 780 N N . LEU A 1 100 ? -0.406 4.072 7.778 1.00 90.88 100 LEU A N 1
ATOM 781 C CA . LEU A 1 100 ? 0.550 4.576 8.760 1.00 90.88 100 LEU A CA 1
ATOM 782 C C . LEU A 1 100 ? 1.382 5.682 8.123 1.00 90.88 100 LEU A C 1
ATOM 784 O O . LEU A 1 100 ? 2.052 5.460 7.114 1.00 90.88 100 LEU A O 1
ATOM 788 N N . PHE A 1 101 ? 1.352 6.872 8.721 1.00 80.00 101 PHE A N 1
ATOM 789 C CA . PHE A 1 101 ? 2.140 7.997 8.221 1.00 80.00 101 PHE A CA 1
ATOM 790 C C . PHE A 1 101 ? 3.617 7.888 8.617 1.00 80.00 101 PHE A C 1
ATOM 792 O O . PHE A 1 101 ? 4.512 8.103 7.801 1.00 80.00 101 PHE A O 1
ATOM 799 N N . LYS A 1 102 ? 3.878 7.518 9.874 1.00 79.25 102 LYS A N 1
ATOM 800 C CA . LYS A 1 102 ? 5.214 7.199 10.372 1.00 79.25 102 LYS A CA 1
ATOM 801 C C . LYS A 1 102 ? 5.233 5.764 10.850 1.00 79.25 102 LYS A C 1
ATOM 803 O O . LYS A 1 102 ? 4.377 5.335 11.615 1.00 79.25 102 LYS A O 1
ATOM 808 N N . ILE A 1 103 ? 6.246 5.036 10.411 1.00 72.75 103 ILE A N 1
ATOM 809 C CA . ILE A 1 103 ? 6.499 3.685 10.876 1.00 72.75 103 ILE A CA 1
ATOM 810 C C . ILE A 1 103 ? 7.616 3.758 11.913 1.00 72.75 103 ILE A C 1
ATOM 812 O O . ILE A 1 103 ? 8.741 4.157 11.592 1.00 72.75 103 ILE A O 1
ATOM 816 N N . SER A 1 104 ? 7.278 3.494 13.177 1.00 62.84 104 SER A N 1
ATOM 817 C CA . SER A 1 104 ? 8.244 3.651 14.260 1.00 62.84 104 SER A CA 1
ATOM 818 C C . SER A 1 104 ? 8.841 2.324 14.695 1.00 62.84 104 SER A C 1
ATOM 820 O O . SER A 1 104 ? 10.060 2.239 14.625 1.00 62.84 104 SER A O 1
ATOM 822 N N . ARG A 1 105 ? 8.100 1.286 15.125 1.00 63.59 105 ARG A N 1
ATOM 823 C CA . ARG A 1 105 ? 8.805 0.142 15.762 1.00 63.59 105 ARG A CA 1
ATOM 824 C C . ARG A 1 105 ? 8.300 -1.281 15.535 1.00 63.59 105 ARG A C 1
ATOM 826 O O . ARG A 1 105 ? 9.089 -2.188 15.764 1.00 63.59 105 ARG A O 1
ATOM 833 N N . ILE A 1 106 ? 7.067 -1.543 15.090 1.00 66.88 106 ILE A N 1
ATOM 834 C CA . ILE A 1 106 ? 6.584 -2.938 15.031 1.00 66.88 106 ILE A CA 1
ATOM 835 C C . ILE A 1 106 ? 5.486 -3.130 13.980 1.00 66.88 106 ILE A C 1
ATOM 837 O O . ILE A 1 106 ? 4.315 -2.896 14.261 1.00 66.88 106 ILE A O 1
ATOM 841 N N . VAL A 1 107 ? 5.845 -3.595 12.779 1.00 80.56 107 VAL A N 1
ATOM 842 C CA . VAL A 1 107 ? 4.850 -4.108 11.812 1.00 80.56 107 VAL A CA 1
ATOM 843 C C . VAL A 1 107 ? 4.674 -5.620 11.877 1.00 80.56 107 VAL A C 1
ATOM 845 O O . VAL A 1 107 ? 3.648 -6.122 11.436 1.00 80.56 107 VAL A O 1
ATOM 848 N N . SER A 1 108 ? 5.604 -6.347 12.499 1.00 83.25 108 SER A N 1
ATOM 849 C CA . SER A 1 108 ? 5.512 -7.805 12.667 1.00 83.25 108 SER A CA 1
ATOM 850 C C . SER A 1 108 ? 4.349 -8.276 13.525 1.00 83.25 108 SER A C 1
ATOM 852 O O . SER A 1 108 ? 4.000 -9.451 13.471 1.00 83.25 108 SER A O 1
ATOM 854 N N . VAL A 1 109 ? 3.748 -7.378 14.304 1.00 86.94 109 VAL A N 1
ATOM 855 C CA . VAL A 1 109 ? 2.649 -7.695 15.223 1.00 86.94 109 VAL A CA 1
ATOM 856 C C . VAL A 1 109 ? 1.314 -7.116 14.769 1.00 86.94 109 VAL A C 1
ATOM 858 O O . VAL A 1 109 ? 0.374 -7.052 15.561 1.00 86.94 109 VAL A O 1
ATOM 861 N N . LEU A 1 110 ? 1.218 -6.669 13.511 1.00 92.38 110 LEU A N 1
ATOM 862 C CA . LEU A 1 110 ? -0.064 -6.242 12.962 1.00 92.38 110 LEU A CA 1
ATOM 863 C C . LEU A 1 110 ? -1.088 -7.388 13.070 1.00 92.38 110 LEU A C 1
ATOM 865 O O . LEU A 1 110 ? -0.727 -8.548 12.854 1.00 92.38 110 LEU A O 1
ATOM 869 N N . PRO A 1 111 ? -2.360 -7.089 13.385 1.00 94.06 111 PRO A N 1
ATOM 870 C CA . PRO A 1 111 ? -3.411 -8.100 13.413 1.00 94.06 111 PRO A CA 1
ATOM 871 C C . PRO A 1 111 ? -3.543 -8.833 12.078 1.00 94.06 111 PRO A C 1
ATOM 873 O O . PRO A 1 111 ? -3.440 -8.220 11.015 1.00 94.06 111 PRO A O 1
ATOM 876 N N . GLU A 1 112 ? -3.884 -10.122 12.122 1.00 94.44 112 GLU A N 1
ATOM 877 C CA . GLU A 1 112 ? -4.100 -10.939 10.915 1.00 94.44 112 GLU A CA 1
ATOM 878 C C . GLU A 1 112 ? -5.231 -10.416 10.016 1.00 94.44 112 GLU A C 1
ATOM 880 O O . GLU A 1 112 ? -5.280 -10.745 8.833 1.00 94.44 112 GLU A O 1
ATOM 885 N N . SER A 1 113 ? -6.143 -9.593 10.552 1.00 96.88 113 SER A N 1
ATOM 886 C CA . SER A 1 113 ? -7.190 -8.952 9.750 1.00 96.88 113 SER A CA 1
ATOM 887 C C . SER A 1 113 ? -6.633 -7.920 8.769 1.00 96.88 113 SER A C 1
ATOM 889 O O . SER A 1 113 ? -7.277 -7.648 7.757 1.00 96.88 113 SER A O 1
ATOM 891 N N . ILE A 1 114 ? -5.444 -7.363 9.028 1.00 97.44 114 ILE A N 1
ATOM 892 C CA . ILE A 1 114 ? -4.808 -6.385 8.147 1.00 97.44 114 ILE A CA 1
ATOM 893 C C . ILE A 1 114 ? -4.274 -7.097 6.904 1.00 97.44 114 ILE A C 1
ATOM 895 O O . ILE A 1 114 ? -3.328 -7.885 6.967 1.00 97.44 114 ILE A O 1
ATOM 899 N N . THR A 1 115 ? -4.874 -6.770 5.759 1.00 97.75 115 THR A N 1
ATOM 900 C CA . THR A 1 115 ? -4.527 -7.328 4.443 1.00 97.75 115 THR A CA 1
ATOM 901 C C . THR A 1 115 ? -3.954 -6.285 3.484 1.00 97.75 115 THR A C 1
ATOM 903 O O . THR A 1 115 ? -3.225 -6.644 2.554 1.00 97.75 115 THR A O 1
ATOM 906 N N . ALA A 1 116 ? -4.221 -4.999 3.731 1.00 97.94 116 ALA A N 1
ATOM 907 C CA . ALA A 1 116 ? -3.644 -3.873 3.009 1.00 97.94 116 ALA A CA 1
ATOM 908 C C . ALA A 1 116 ? -2.918 -2.924 3.972 1.00 97.94 116 ALA A C 1
ATOM 910 O O . ALA A 1 116 ? -3.514 -2.400 4.914 1.00 97.94 116 ALA A O 1
ATOM 911 N N . LEU A 1 117 ? -1.627 -2.696 3.724 1.00 96.38 117 LEU A N 1
ATOM 912 C CA . LEU A 1 117 ? -0.788 -1.781 4.493 1.00 96.38 117 LEU A CA 1
ATOM 913 C C . LEU A 1 117 ? -0.331 -0.622 3.606 1.00 96.38 117 LEU A C 1
ATOM 915 O O . LEU A 1 117 ? 0.307 -0.824 2.572 1.00 96.38 117 LEU A O 1
ATOM 919 N N . HIS A 1 118 ? -0.616 0.603 4.036 1.00 95.56 118 HIS A N 1
ATOM 920 C CA . HIS A 1 118 ? -0.257 1.820 3.326 1.00 95.56 118 HIS A CA 1
ATOM 921 C C . HIS A 1 118 ? 0.757 2.640 4.123 1.00 95.56 118 HIS A C 1
ATOM 923 O O . HIS A 1 118 ? 0.443 3.171 5.183 1.00 95.56 118 HIS A O 1
ATOM 929 N N . LEU A 1 119 ? 1.960 2.787 3.570 1.00 93.06 119 LEU A N 1
ATOM 930 C CA . LEU A 1 119 ? 3.086 3.555 4.114 1.00 93.06 119 LEU A CA 1
ATOM 931 C C . LEU A 1 119 ? 3.421 4.748 3.198 1.00 93.06 119 LEU A C 1
ATOM 933 O O . LEU A 1 119 ? 4.583 5.066 2.932 1.00 93.06 119 LEU A O 1
ATOM 937 N N . SER A 1 120 ? 2.385 5.366 2.630 1.00 89.31 120 SER A N 1
ATOM 938 C CA . SER A 1 120 ? 2.509 6.453 1.657 1.00 89.31 120 SER A CA 1
ATOM 939 C C . SER A 1 120 ? 3.019 7.738 2.303 1.00 89.31 120 SER A C 1
ATOM 941 O O . SER A 1 120 ? 2.439 8.198 3.282 1.00 89.31 120 SER A O 1
ATOM 943 N N . GLY A 1 121 ? 3.993 8.403 1.678 1.00 83.19 121 GLY A N 1
ATOM 944 C CA . GLY A 1 121 ? 4.386 9.764 2.073 1.00 83.19 121 GLY A CA 1
ATOM 945 C C . GLY A 1 121 ? 5.137 9.860 3.404 1.00 83.19 121 GLY A C 1
ATOM 946 O O . GLY A 1 121 ? 5.292 10.959 3.926 1.00 83.19 121 GLY A O 1
ATOM 947 N N . GLY A 1 122 ? 5.626 8.736 3.935 1.00 80.19 122 GLY A N 1
ATOM 948 C CA . GLY A 1 122 ? 6.382 8.671 5.189 1.00 80.19 122 GLY A CA 1
ATOM 949 C C . GLY A 1 122 ? 7.870 9.016 5.056 1.00 80.19 122 GLY A C 1
ATOM 950 O O . GLY A 1 122 ? 8.633 8.745 5.981 1.00 80.19 122 GLY A O 1
ATO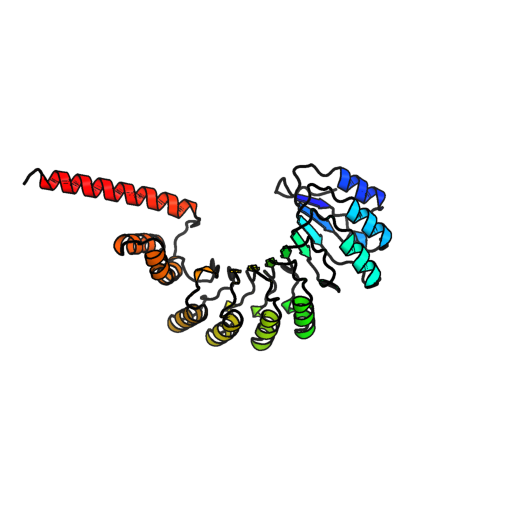M 951 N N . ALA A 1 123 ? 8.296 9.561 3.907 1.00 86.06 123 ALA A N 1
ATOM 952 C CA . ALA A 1 123 ? 9.694 9.859 3.577 1.00 86.06 123 ALA A CA 1
ATOM 953 C C . ALA A 1 123 ? 10.641 8.673 3.849 1.00 86.06 123 ALA A C 1
ATOM 955 O O . ALA A 1 123 ? 11.735 8.834 4.394 1.00 86.06 123 ALA A O 1
ATOM 956 N N . LEU A 1 124 ? 10.210 7.458 3.483 1.00 91.00 124 LEU A N 1
ATOM 957 C CA . LEU A 1 124 ? 10.962 6.230 3.756 1.00 91.00 124 LEU A CA 1
ATOM 958 C C . LEU A 1 124 ? 12.342 6.207 3.078 1.00 91.00 124 LEU A C 1
ATOM 960 O O . LEU A 1 124 ? 13.227 5.490 3.537 1.00 91.00 124 LEU A O 1
ATOM 964 N N . ASN A 1 125 ? 12.574 7.016 2.039 1.00 92.50 125 ASN A N 1
ATOM 965 C CA . ASN A 1 125 ? 13.906 7.210 1.461 1.00 92.50 125 ASN A CA 1
ATOM 966 C C . ASN A 1 125 ? 14.937 7.797 2.444 1.00 92.50 125 ASN A C 1
ATOM 968 O O . ASN A 1 125 ? 16.131 7.602 2.232 1.00 92.50 125 ASN A O 1
ATOM 972 N N . ASN A 1 126 ? 14.510 8.488 3.503 1.00 91.94 126 ASN A N 1
ATOM 973 C CA . ASN A 1 126 ? 15.416 9.066 4.498 1.00 91.94 126 ASN A CA 1
ATOM 974 C C . ASN A 1 126 ? 15.838 8.063 5.585 1.00 91.94 126 ASN A C 1
ATOM 976 O O . ASN A 1 126 ? 16.758 8.353 6.347 1.00 91.94 126 ASN A O 1
ATOM 980 N N . LYS A 1 127 ? 15.182 6.897 5.683 1.00 90.94 127 LYS A N 1
ATOM 981 C CA . LYS A 1 127 ? 15.572 5.841 6.629 1.00 90.94 127 LYS A CA 1
ATOM 982 C C . LYS A 1 127 ? 16.846 5.134 6.174 1.00 90.94 127 LYS A C 1
ATOM 984 O O . LYS A 1 127 ? 17.114 5.035 4.970 1.00 90.94 127 LYS A O 1
ATOM 989 N N . ALA A 1 128 ? 17.600 4.603 7.136 1.00 94.12 128 ALA A N 1
ATOM 990 C CA . ALA A 1 128 ? 18.711 3.706 6.840 1.00 94.12 128 ALA A CA 1
ATOM 991 C C . ALA A 1 128 ? 18.196 2.494 6.051 1.00 94.12 128 ALA A C 1
ATOM 993 O O . ALA A 1 128 ? 17.095 1.993 6.298 1.00 94.12 128 ALA A O 1
ATOM 994 N N . THR A 1 129 ? 18.966 2.046 5.064 1.00 95.69 129 THR A N 1
ATOM 995 C CA . THR A 1 129 ? 18.517 0.993 4.147 1.00 95.69 129 THR A CA 1
ATOM 996 C C . THR A 1 129 ? 18.324 -0.331 4.881 1.00 95.69 129 THR A C 1
ATOM 998 O O . THR A 1 129 ? 17.334 -1.017 4.648 1.00 95.69 129 THR A O 1
ATOM 1001 N N . GLU A 1 130 ? 19.194 -0.641 5.837 1.00 94.69 130 GLU A N 1
ATOM 1002 C CA . GLU A 1 130 ? 19.119 -1.832 6.683 1.00 94.69 130 GLU A CA 1
ATOM 1003 C C . GLU A 1 130 ? 17.858 -1.823 7.557 1.00 94.69 130 GLU A C 1
ATOM 1005 O O . GLU A 1 130 ? 17.161 -2.832 7.645 1.00 94.69 130 GLU A O 1
ATOM 1010 N N . GLU A 1 131 ? 17.527 -0.671 8.149 1.00 92.06 131 GLU A N 1
ATOM 1011 C CA . GLU A 1 131 ? 16.313 -0.487 8.954 1.00 92.06 131 GLU A CA 1
ATOM 1012 C C . GLU A 1 131 ? 15.058 -0.720 8.103 1.00 92.06 131 GLU A C 1
ATOM 1014 O O . GLU A 1 131 ? 14.148 -1.448 8.500 1.00 92.06 131 GLU A O 1
ATOM 1019 N N . LEU A 1 132 ? 15.016 -0.140 6.898 1.00 92.81 132 LEU A N 1
ATOM 1020 C CA . LEU A 1 132 ? 13.878 -0.294 5.997 1.00 92.81 132 LEU A CA 1
ATOM 1021 C C . LEU A 1 132 ? 13.746 -1.731 5.470 1.00 92.81 132 LEU A C 1
ATOM 1023 O O . LEU A 1 132 ? 12.631 -2.238 5.362 1.00 92.81 132 LEU A O 1
ATOM 1027 N N . VAL A 1 133 ? 14.861 -2.404 5.175 1.00 95.12 133 VAL A N 1
ATOM 1028 C CA . VAL A 1 133 ? 14.881 -3.821 4.782 1.00 95.12 133 VAL A CA 1
ATOM 1029 C C . VAL A 1 133 ? 14.310 -4.699 5.894 1.00 95.12 133 VAL A C 1
ATOM 1031 O O . VAL A 1 133 ? 13.392 -5.476 5.630 1.00 95.12 133 VAL A O 1
ATOM 1034 N N . GLN A 1 134 ? 14.793 -4.547 7.131 1.00 92.31 134 GLN A N 1
ATOM 1035 C CA . GLN A 1 134 ? 14.291 -5.304 8.285 1.00 92.31 134 GLN A CA 1
ATOM 1036 C C . GLN A 1 134 ? 12.795 -5.077 8.494 1.00 92.31 134 GLN A C 1
ATOM 1038 O O . GLN A 1 134 ? 12.033 -6.014 8.729 1.00 92.31 134 GLN A O 1
ATOM 1043 N N . LEU A 1 135 ? 12.359 -3.830 8.347 1.00 90.56 135 LEU A N 1
ATOM 1044 C CA . LEU A 1 135 ? 10.963 -3.460 8.466 1.00 90.56 135 LEU A CA 1
ATOM 1045 C C . LEU A 1 135 ? 10.097 -4.125 7.393 1.00 90.56 135 LEU A C 1
ATOM 1047 O O . LEU A 1 135 ? 9.089 -4.737 7.741 1.00 90.56 135 LEU A O 1
ATOM 1051 N N . ILE A 1 136 ? 10.481 -4.060 6.114 1.00 93.12 136 ILE A N 1
ATOM 1052 C CA . ILE A 1 136 ? 9.712 -4.681 5.024 1.00 93.12 136 ILE A CA 1
ATOM 1053 C C . ILE A 1 136 ? 9.672 -6.207 5.185 1.00 93.12 136 ILE A C 1
ATOM 1055 O O . ILE A 1 136 ? 8.614 -6.804 4.996 1.00 93.12 136 ILE A O 1
ATOM 1059 N N . GLN A 1 137 ? 10.781 -6.831 5.594 1.00 93.19 137 GLN A N 1
ATOM 1060 C CA . GLN A 1 137 ? 10.835 -8.270 5.891 1.00 93.19 137 GLN A CA 1
ATOM 1061 C C . GLN A 1 137 ? 9.918 -8.669 7.048 1.00 93.19 137 GLN A C 1
ATOM 1063 O O . GLN A 1 137 ? 9.420 -9.791 7.082 1.00 93.19 137 GLN A O 1
ATOM 1068 N N . SER A 1 138 ? 9.700 -7.757 7.995 1.00 91.88 138 SER A N 1
ATOM 1069 C CA . SER A 1 138 ? 8.857 -7.998 9.161 1.00 91.88 138 SER A CA 1
ATOM 1070 C C . SER A 1 138 ? 7.359 -7.828 8.884 1.00 91.88 138 SER A C 1
ATOM 1072 O O . SER A 1 138 ? 6.559 -8.084 9.775 1.00 91.88 138 SER A O 1
ATOM 1074 N N . ILE A 1 139 ? 6.951 -7.418 7.676 1.00 93.31 139 ILE A N 1
ATOM 1075 C CA . ILE A 1 139 ? 5.531 -7.321 7.309 1.00 93.31 139 ILE A CA 1
ATOM 1076 C C . ILE A 1 139 ? 4.901 -8.729 7.327 1.00 93.31 139 ILE A C 1
ATOM 1078 O O . ILE A 1 139 ? 5.416 -9.633 6.663 1.00 93.31 139 ILE A O 1
ATOM 1082 N N . PRO A 1 140 ? 3.788 -8.941 8.054 1.00 93.00 140 PRO A N 1
ATOM 1083 C CA . PRO A 1 140 ? 3.196 -10.261 8.208 1.00 93.00 140 PRO A CA 1
ATOM 1084 C C . PRO A 1 140 ? 2.563 -10.756 6.908 1.00 93.00 140 PRO A C 1
ATOM 1086 O O . PRO A 1 140 ? 2.096 -9.979 6.076 1.00 93.00 140 PRO A O 1
ATOM 1089 N N . ALA A 1 141 ? 2.490 -12.081 6.762 1.00 93.31 141 ALA A N 1
ATOM 1090 C CA . ALA A 1 141 ? 1.990 -12.731 5.552 1.00 93.31 141 ALA A CA 1
ATOM 1091 C C . ALA A 1 141 ? 0.503 -12.457 5.255 1.00 93.31 141 ALA A C 1
ATOM 1093 O O . ALA A 1 141 ? 0.074 -12.654 4.118 1.00 93.31 141 ALA A O 1
ATOM 1094 N N . SER A 1 142 ? -0.272 -11.993 6.245 1.00 95.56 142 SER A N 1
ATOM 1095 C CA . SER A 1 142 ? -1.655 -11.538 6.049 1.00 95.56 142 SER A CA 1
ATOM 1096 C C . SER A 1 142 ? -1.739 -10.329 5.114 1.00 95.56 142 SER A C 1
ATOM 1098 O O . SER A 1 142 ? -2.724 -10.176 4.389 1.00 95.56 142 SER A O 1
ATOM 1100 N N . VAL A 1 143 ? -0.694 -9.494 5.076 1.00 96.88 143 VAL A N 1
ATOM 1101 C CA . VAL A 1 143 ? -0.611 -8.335 4.189 1.00 96.88 143 VAL A CA 1
ATOM 1102 C C . VAL A 1 143 ? -0.300 -8.808 2.773 1.00 96.88 143 VAL A C 1
ATOM 1104 O O . VAL A 1 143 ? 0.802 -9.254 2.455 1.00 96.88 143 VAL A O 1
ATOM 1107 N N . THR A 1 144 ? -1.290 -8.669 1.897 1.00 97.25 144 THR A N 1
ATOM 1108 C CA . THR A 1 144 ? -1.201 -9.028 0.474 1.00 97.25 144 THR A CA 1
ATOM 1109 C C . THR A 1 144 ? -1.098 -7.800 -0.429 1.00 97.25 144 THR A C 1
ATOM 1111 O O . THR A 1 144 ? -0.708 -7.925 -1.592 1.00 97.25 144 THR A O 1
ATOM 1114 N N . THR A 1 145 ? -1.403 -6.610 0.098 1.00 98.12 145 THR A N 1
ATOM 1115 C CA . THR A 1 145 ? -1.255 -5.325 -0.593 1.00 98.12 145 THR A CA 1
ATOM 1116 C C . THR A 1 145 ? -0.365 -4.389 0.214 1.00 98.12 145 THR A C 1
ATOM 1118 O O . THR A 1 145 ? -0.664 -4.095 1.369 1.00 98.12 145 THR A O 1
ATOM 1121 N N . LEU A 1 146 ? 0.707 -3.890 -0.404 1.00 97.44 146 LEU A N 1
ATOM 1122 C CA . LEU A 1 146 ? 1.626 -2.932 0.206 1.00 97.44 146 LEU A CA 1
ATOM 1123 C C . LEU A 1 146 ? 1.713 -1.679 -0.656 1.00 97.44 146 LEU A C 1
ATOM 1125 O O . LEU A 1 146 ? 2.007 -1.743 -1.852 1.00 97.44 146 LEU A O 1
ATOM 1129 N N . ASP A 1 147 ? 1.492 -0.528 -0.034 1.00 97.06 147 ASP A N 1
ATOM 1130 C CA . ASP A 1 147 ? 1.545 0.761 -0.700 1.00 97.06 147 ASP A CA 1
ATOM 1131 C C . ASP A 1 147 ? 2.667 1.637 -0.167 1.00 97.06 147 ASP A C 1
ATOM 1133 O O . ASP A 1 147 ? 2.617 2.119 0.960 1.00 97.06 147 ASP A O 1
ATOM 1137 N N . LEU A 1 148 ? 3.676 1.856 -1.007 1.00 96.25 148 LEU A N 1
ATOM 1138 C CA . LEU A 1 148 ? 4.852 2.667 -0.716 1.00 96.25 148 LEU A CA 1
ATOM 1139 C C . LEU A 1 148 ? 4.930 3.896 -1.632 1.00 96.25 148 LEU A C 1
ATOM 1141 O O . LEU A 1 148 ? 6.023 4.400 -1.915 1.00 96.25 148 LEU A O 1
ATOM 1145 N N . ARG A 1 149 ? 3.795 4.379 -2.149 1.00 96.25 149 ARG A N 1
ATOM 1146 C CA . ARG A 1 149 ? 3.779 5.573 -3.002 1.00 96.25 149 ARG A CA 1
ATOM 1147 C C . ARG A 1 149 ? 4.350 6.806 -2.286 1.00 96.25 149 ARG A C 1
ATOM 1149 O O . ARG A 1 149 ? 4.305 6.902 -1.062 1.00 96.25 149 ARG A O 1
ATOM 1156 N N . ASN A 1 150 ? 4.806 7.792 -3.056 1.00 95.62 150 ASN A N 1
ATOM 1157 C CA . ASN A 1 150 ? 5.265 9.088 -2.532 1.00 95.62 150 ASN A CA 1
ATOM 1158 C C . ASN A 1 150 ? 6.421 8.996 -1.512 1.00 95.62 150 ASN A C 1
ATOM 1160 O O . ASN A 1 150 ? 6.493 9.815 -0.602 1.00 95.62 150 ASN A O 1
ATOM 1164 N N . ASN A 1 151 ? 7.316 8.013 -1.629 1.00 95.38 151 ASN A N 1
ATOM 1165 C CA . ASN A 1 151 ? 8.468 7.868 -0.730 1.00 95.38 151 ASN A CA 1
ATOM 1166 C C . ASN A 1 151 ? 9.798 8.258 -1.377 1.00 95.38 151 ASN A C 1
ATOM 1168 O O . ASN A 1 151 ? 10.842 8.019 -0.786 1.00 95.38 151 ASN A O 1
ATOM 1172 N N . SER A 1 152 ? 9.775 8.859 -2.571 1.00 96.06 152 SER A N 1
ATOM 1173 C CA . SER A 1 152 ? 10.968 9.347 -3.275 1.00 96.06 152 SER A CA 1
ATOM 1174 C C . SER A 1 152 ? 12.077 8.298 -3.439 1.00 96.06 152 SER A C 1
ATOM 1176 O O . SER A 1 152 ? 13.255 8.641 -3.439 1.00 96.06 152 SER A O 1
ATOM 1178 N N . PHE A 1 153 ? 11.737 7.014 -3.608 1.00 96.81 153 PHE A N 1
ATOM 1179 C CA . PHE A 1 153 ? 12.742 5.945 -3.732 1.00 96.81 153 PHE A CA 1
ATOM 1180 C C . PHE A 1 153 ? 13.718 6.102 -4.908 1.00 96.81 153 PHE A C 1
ATOM 1182 O O . PHE A 1 153 ? 14.781 5.490 -4.903 1.00 96.81 153 PHE A O 1
ATOM 1189 N N . GLY A 1 154 ? 13.414 6.948 -5.891 1.00 95.81 154 GLY A N 1
ATOM 1190 C CA . GLY A 1 154 ? 14.352 7.347 -6.938 1.00 95.81 154 GLY A CA 1
ATOM 1191 C C . GLY A 1 154 ? 15.614 8.036 -6.404 1.00 95.81 154 GLY A C 1
ATOM 1192 O O . GLY A 1 154 ? 16.627 8.008 -7.093 1.00 95.81 154 GLY A O 1
ATOM 1193 N N . SER A 1 155 ? 15.582 8.598 -5.186 1.00 95.88 155 SER A N 1
ATOM 1194 C CA . SER A 1 155 ? 16.746 9.217 -4.537 1.00 95.88 155 SER A CA 1
ATOM 1195 C C . SER A 1 155 ? 17.673 8.221 -3.831 1.00 95.88 155 SER A C 1
ATOM 1197 O O . SER A 1 155 ? 18.778 8.602 -3.457 1.00 95.88 155 SER A O 1
ATOM 1199 N N . LYS A 1 156 ? 17.237 6.974 -3.600 1.00 96.88 156 LYS A N 1
ATOM 1200 C CA . LYS A 1 156 ? 18.108 5.904 -3.088 1.00 96.88 156 LYS A CA 1
ATOM 1201 C C . LYS A 1 156 ? 19.081 5.472 -4.182 1.00 96.88 156 LYS A C 1
ATOM 1203 O O . LYS A 1 156 ? 18.726 5.499 -5.368 1.00 96.88 156 LYS A O 1
ATOM 1208 N N . SER A 1 157 ? 20.276 5.014 -3.814 1.00 97.44 157 SER A N 1
ATOM 1209 C CA . SER A 1 157 ? 21.142 4.337 -4.784 1.00 97.44 157 SER A CA 1
ATOM 1210 C C . SER A 1 157 ? 20.455 3.076 -5.322 1.00 97.44 157 SER A C 1
ATOM 1212 O O . SER A 1 157 ? 19.473 2.577 -4.763 1.00 97.44 157 SER A O 1
ATOM 1214 N N . THR A 1 158 ? 20.911 2.589 -6.470 1.00 97.75 158 THR A N 1
ATOM 1215 C CA . THR A 1 158 ? 20.275 1.435 -7.117 1.00 97.75 158 THR A CA 1
ATOM 1216 C C . THR A 1 158 ? 20.447 0.154 -6.310 1.00 97.75 158 THR A C 1
ATOM 1218 O O . THR A 1 158 ? 19.473 -0.583 -6.172 1.00 97.75 158 THR A O 1
ATOM 1221 N N . ASP A 1 159 ? 21.598 -0.041 -5.670 1.00 98.06 159 ASP A N 1
ATOM 1222 C CA . ASP A 1 159 ? 21.830 -1.185 -4.785 1.00 98.06 159 ASP A CA 1
ATOM 1223 C C . ASP A 1 159 ? 20.938 -1.136 -3.538 1.00 98.06 159 ASP A C 1
ATOM 1225 O O . ASP A 1 159 ? 20.315 -2.138 -3.186 1.00 98.06 159 ASP A O 1
ATOM 1229 N N . GLU A 1 160 ? 20.789 0.039 -2.913 1.00 98.19 160 GLU A N 1
ATOM 1230 C CA . GLU A 1 160 ? 19.876 0.203 -1.776 1.00 98.19 160 GLU A CA 1
ATOM 1231 C C . GLU A 1 160 ? 18.430 -0.112 -2.163 1.00 98.19 160 GLU A C 1
ATOM 1233 O O . GLU A 1 160 ? 17.735 -0.840 -1.454 1.00 98.19 160 GLU A O 1
ATOM 1238 N N . LEU A 1 161 ? 17.964 0.418 -3.299 1.00 97.94 161 LEU A N 1
ATOM 1239 C CA . LEU A 1 161 ? 16.604 0.166 -3.757 1.00 97.94 161 LEU A CA 1
ATOM 1240 C C . LEU A 1 161 ? 16.389 -1.313 -4.094 1.00 97.94 161 LEU A C 1
ATOM 1242 O O . LEU A 1 161 ? 15.352 -1.868 -3.742 1.00 97.94 161 LEU A O 1
ATOM 1246 N N . ILE A 1 162 ? 17.357 -1.970 -4.734 1.00 98.19 162 ILE A N 1
ATOM 1247 C CA . ILE A 1 162 ? 17.291 -3.411 -4.997 1.00 98.19 162 ILE A CA 1
ATOM 1248 C C . ILE A 1 162 ? 17.172 -4.187 -3.682 1.00 98.19 162 ILE A C 1
ATOM 1250 O O . ILE A 1 162 ? 16.286 -5.034 -3.579 1.00 98.19 162 ILE A O 1
ATOM 1254 N N . ALA A 1 163 ? 17.978 -3.864 -2.666 1.00 98.31 163 ALA A N 1
ATOM 1255 C CA . ALA A 1 163 ? 17.902 -4.513 -1.356 1.00 98.31 163 ALA A CA 1
ATOM 1256 C C . ALA A 1 163 ? 16.514 -4.339 -0.705 1.00 98.31 163 ALA A C 1
ATOM 1258 O O . ALA A 1 163 ? 15.906 -5.311 -0.253 1.00 98.31 163 ALA A O 1
ATOM 1259 N N . ILE A 1 164 ? 15.966 -3.118 -0.736 1.00 97.62 164 ILE A N 1
ATOM 1260 C CA . ILE A 1 164 ? 14.620 -2.790 -0.231 1.00 97.62 164 ILE A CA 1
ATOM 1261 C C . ILE A 1 164 ? 13.534 -3.585 -0.973 1.00 97.62 164 ILE A C 1
ATOM 1263 O O . ILE A 1 164 ? 12.607 -4.103 -0.354 1.00 97.62 164 ILE A O 1
ATOM 1267 N N . LEU A 1 165 ? 13.618 -3.702 -2.300 1.00 96.75 165 LEU A N 1
ATOM 1268 C CA . LEU A 1 165 ? 12.602 -4.404 -3.091 1.00 96.75 165 LEU A CA 1
ATOM 1269 C C . LEU A 1 165 ? 12.729 -5.931 -2.993 1.00 96.75 165 LEU A C 1
ATOM 1271 O O . LEU A 1 165 ? 11.719 -6.632 -3.047 1.00 96.75 165 LEU A O 1
ATOM 1275 N N . GLN A 1 166 ? 13.940 -6.459 -2.805 1.00 96.56 166 GLN A N 1
ATOM 1276 C CA . GLN A 1 166 ? 14.166 -7.883 -2.542 1.00 96.56 166 GLN A CA 1
ATOM 1277 C C . GLN A 1 166 ? 13.590 -8.319 -1.192 1.00 96.56 166 GLN A C 1
ATOM 1279 O O . GLN A 1 166 ? 13.129 -9.456 -1.075 1.00 96.56 166 GLN A O 1
ATOM 1284 N N . ALA A 1 167 ? 13.566 -7.410 -0.213 1.00 95.81 167 ALA A N 1
ATOM 1285 C CA . ALA A 1 167 ? 12.964 -7.614 1.100 1.00 95.81 167 ALA A CA 1
ATOM 1286 C C . ALA A 1 167 ? 11.435 -7.775 1.067 1.00 95.81 167 ALA A C 1
ATOM 1288 O O . ALA A 1 167 ? 10.869 -8.289 2.031 1.00 95.81 167 ALA A O 1
ATOM 1289 N N . VAL A 1 168 ? 10.763 -7.364 -0.019 1.00 94.69 168 VAL A N 1
ATOM 1290 C CA . VAL A 1 168 ? 9.301 -7.469 -0.147 1.00 94.69 168 VAL A CA 1
ATOM 1291 C C . VAL A 1 168 ? 8.860 -8.936 -0.016 1.00 94.69 168 VAL A C 1
ATOM 1293 O O . VAL A 1 168 ? 9.320 -9.769 -0.815 1.00 94.69 168 VAL A O 1
ATOM 1296 N N . PRO A 1 169 ? 7.949 -9.255 0.933 1.00 92.25 169 PRO A N 1
ATOM 1297 C CA . PRO A 1 169 ? 7.495 -10.620 1.182 1.00 92.25 169 PRO A CA 1
ATOM 1298 C C . PRO A 1 169 ? 6.914 -11.302 -0.059 1.00 92.25 169 PRO A C 1
ATOM 1300 O O . PRO A 1 169 ? 6.202 -10.692 -0.857 1.00 92.25 169 PRO A O 1
ATOM 1303 N N . ALA A 1 170 ? 7.170 -12.604 -0.198 1.00 91.25 170 ALA A N 1
ATOM 1304 C CA . ALA A 1 170 ? 6.658 -13.402 -1.315 1.00 91.25 170 ALA A CA 1
ATOM 1305 C C . ALA A 1 170 ? 5.131 -13.608 -1.277 1.00 91.25 170 ALA A C 1
ATOM 1307 O O . ALA A 1 170 ? 4.541 -13.933 -2.303 1.00 91.25 170 ALA A O 1
ATOM 1308 N N . SER A 1 171 ? 4.495 -13.411 -0.115 1.00 91.06 171 SER A N 1
ATOM 1309 C CA . SER A 1 171 ? 3.035 -13.447 0.055 1.00 91.06 171 SER A CA 1
ATOM 1310 C C . SER A 1 171 ? 2.320 -12.265 -0.604 1.00 91.06 171 SER A C 1
ATOM 1312 O O . SER A 1 171 ? 1.100 -12.298 -0.765 1.00 91.06 171 SER A O 1
ATOM 1314 N N . LEU A 1 172 ? 3.055 -11.210 -0.968 1.00 95.62 172 LEU A N 1
ATOM 1315 C CA . LEU A 1 172 ? 2.472 -9.998 -1.515 1.00 95.62 172 LEU A CA 1
ATOM 1316 C C . LEU A 1 172 ? 1.939 -10.230 -2.935 1.00 95.62 172 LEU A C 1
ATOM 1318 O O . LEU A 1 172 ? 2.639 -10.738 -3.810 1.00 95.62 172 LEU A O 1
ATOM 1322 N N . ILE A 1 173 ? 0.704 -9.795 -3.172 1.00 96.06 173 ILE A N 1
ATOM 1323 C CA . ILE A 1 173 ? 0.007 -9.901 -4.460 1.00 96.06 173 ILE A CA 1
ATOM 1324 C C . ILE A 1 173 ? 0.056 -8.565 -5.206 1.00 96.06 173 ILE A C 1
ATOM 1326 O O . ILE A 1 173 ? 0.154 -8.545 -6.433 1.00 96.06 173 ILE A O 1
ATOM 1330 N N . SER A 1 174 ? 0.015 -7.442 -4.480 1.00 96.69 174 SER A N 1
ATOM 1331 C CA . SER A 1 174 ? 0.035 -6.093 -5.056 1.00 96.69 174 SER A CA 1
ATOM 1332 C C . SER A 1 174 ? 1.033 -5.179 -4.350 1.00 96.69 174 SER A C 1
ATOM 1334 O O . SER A 1 174 ? 0.968 -5.001 -3.135 1.00 96.69 174 SER A O 1
ATOM 1336 N N . LEU A 1 175 ? 1.920 -4.552 -5.125 1.00 97.56 175 LEU A N 1
ATOM 1337 C CA . LEU A 1 175 ? 2.875 -3.549 -4.660 1.00 97.56 175 LEU A CA 1
ATOM 1338 C C . LEU A 1 175 ? 2.663 -2.227 -5.399 1.00 97.56 175 LEU A C 1
ATOM 1340 O O . LEU A 1 175 ? 2.696 -2.159 -6.631 1.00 97.56 175 LEU A O 1
ATOM 1344 N N . TYR A 1 176 ? 2.487 -1.149 -4.645 1.00 97.56 176 TYR A N 1
ATOM 1345 C CA . TYR A 1 176 ? 2.293 0.191 -5.183 1.00 97.56 176 TYR A CA 1
ATOM 1346 C C . TYR A 1 176 ? 3.525 1.066 -4.935 1.00 97.56 176 TYR A C 1
ATOM 1348 O O . TYR A 1 176 ? 3.852 1.399 -3.802 1.00 97.56 176 TYR A O 1
ATOM 1356 N N . LEU A 1 177 ? 4.195 1.469 -6.018 1.00 97.06 177 LEU A N 1
ATOM 1357 C CA . LEU A 1 177 ? 5.392 2.321 -6.028 1.00 97.06 177 LEU A CA 1
ATOM 1358 C C . LEU A 1 177 ? 5.141 3.649 -6.754 1.00 97.06 177 LEU A C 1
ATOM 1360 O O . LEU A 1 177 ? 6.073 4.266 -7.273 1.00 97.06 177 LEU A O 1
ATOM 1364 N N . MET A 1 178 ? 3.892 4.108 -6.817 1.00 95.56 178 MET A N 1
ATOM 1365 C CA . MET A 1 178 ? 3.546 5.332 -7.541 1.00 95.56 178 MET A CA 1
ATOM 1366 C C . MET A 1 178 ? 4.312 6.553 -7.025 1.00 95.56 178 MET A C 1
ATOM 1368 O O . MET A 1 178 ? 4.538 6.680 -5.824 1.00 95.56 178 MET A O 1
ATOM 1372 N N . ASN A 1 179 ? 4.650 7.478 -7.924 1.00 95.69 179 ASN A N 1
ATOM 1373 C CA . ASN A 1 179 ? 5.260 8.762 -7.563 1.00 95.69 179 ASN A CA 1
ATOM 1374 C C . ASN A 1 179 ? 6.496 8.632 -6.651 1.00 95.69 179 ASN A C 1
ATOM 1376 O O . ASN A 1 179 ? 6.609 9.290 -5.620 1.00 95.69 179 ASN A O 1
ATOM 1380 N N . ASN A 1 180 ? 7.417 7.742 -7.017 1.00 97.62 180 ASN A N 1
ATOM 1381 C CA . ASN A 1 180 ? 8.698 7.571 -6.336 1.00 97.62 180 ASN A CA 1
ATOM 1382 C C . ASN A 1 180 ? 9.877 8.155 -7.127 1.00 97.62 180 ASN A C 1
ATOM 1384 O O . ASN A 1 180 ? 11.009 8.054 -6.673 1.00 97.62 180 ASN A O 1
ATOM 1388 N N . GLY A 1 181 ? 9.642 8.765 -8.294 1.00 95.75 181 GLY A N 1
ATOM 1389 C CA . GLY A 1 181 ? 10.701 9.367 -9.110 1.00 95.75 181 GLY A CA 1
ATOM 1390 C C . GLY A 1 181 ? 11.692 8.352 -9.690 1.00 95.75 181 GLY A C 1
ATOM 1391 O O . GLY A 1 181 ? 12.834 8.704 -9.970 1.00 95.75 181 GLY A O 1
ATOM 1392 N N . LEU A 1 182 ? 11.288 7.088 -9.873 1.00 96.19 182 LEU A N 1
ATOM 1393 C CA . LEU A 1 182 ? 12.194 6.036 -10.359 1.00 96.19 182 LEU A CA 1
ATOM 1394 C C . LEU A 1 182 ? 12.807 6.360 -11.732 1.00 96.19 182 LEU A C 1
ATOM 1396 O O . LEU A 1 182 ? 13.916 5.934 -12.026 1.00 96.19 182 LEU A O 1
ATOM 1400 N N . GLY A 1 183 ? 12.126 7.156 -12.556 1.00 93.25 183 GLY A N 1
ATOM 1401 C CA . GLY A 1 183 ? 12.586 7.580 -13.875 1.00 93.25 183 GLY A CA 1
ATOM 1402 C C . GLY A 1 183 ? 13.845 8.445 -13.886 1.00 93.25 183 GLY A C 1
ATOM 1403 O O . GLY A 1 183 ? 14.449 8.566 -14.949 1.00 93.25 183 GLY A O 1
ATOM 1404 N N . HIS A 1 184 ? 14.273 8.985 -12.736 1.00 92.50 184 HIS A N 1
ATOM 1405 C CA . HIS A 1 184 ? 15.575 9.649 -12.590 1.00 92.50 184 HIS A CA 1
ATOM 1406 C C . HIS A 1 184 ? 16.758 8.686 -12.729 1.00 92.50 184 HIS A C 1
ATOM 1408 O O . HIS A 1 184 ? 17.882 9.128 -12.951 1.00 92.50 184 HIS A O 1
ATOM 1414 N N . LYS A 1 185 ? 16.511 7.377 -12.623 1.00 95.31 185 LYS A N 1
ATOM 1415 C CA . LYS A 1 185 ? 17.526 6.354 -12.843 1.00 95.31 185 LYS A CA 1
ATOM 1416 C C . LYS A 1 185 ? 17.739 6.100 -14.345 1.00 95.31 185 LYS A C 1
ATOM 1418 O O . LYS A 1 185 ? 16.758 6.088 -15.108 1.00 95.31 185 LYS A O 1
ATOM 1423 N N . PRO A 1 186 ? 18.993 5.869 -14.779 1.00 94.88 186 PRO A N 1
ATOM 1424 C CA . PRO A 1 186 ? 19.308 5.413 -16.130 1.00 94.88 186 PRO A CA 1
ATOM 1425 C C . PRO A 1 186 ? 18.573 4.120 -16.505 1.00 94.88 186 PRO A C 1
ATOM 1427 O O . PRO A 1 186 ? 18.180 3.334 -15.640 1.00 94.88 186 PRO A O 1
ATOM 1430 N N . ALA A 1 187 ? 18.415 3.869 -17.806 1.00 88.94 187 ALA A N 1
ATOM 1431 C CA . ALA A 1 187 ? 17.710 2.684 -18.304 1.00 88.94 187 ALA A CA 1
ATOM 1432 C C . ALA A 1 187 ? 18.351 1.354 -17.845 1.00 88.94 187 ALA A C 1
ATOM 1434 O O . ALA A 1 187 ? 17.623 0.426 -17.490 1.00 88.94 187 ALA A O 1
ATOM 1435 N N . GLU A 1 188 ? 19.686 1.280 -17.766 1.00 93.56 188 GLU A N 1
ATOM 1436 C CA . GLU A 1 188 ? 20.401 0.101 -17.237 1.00 93.56 188 GLU A CA 1
ATOM 1437 C C . GLU A 1 188 ? 20.079 -0.167 -15.761 1.00 93.56 188 GLU A C 1
ATOM 1439 O O . GLU A 1 188 ? 19.846 -1.308 -15.361 1.00 93.56 188 GLU A O 1
ATOM 1444 N N . GLU A 1 189 ? 19.996 0.881 -14.942 1.00 97.06 189 GLU A N 1
ATOM 1445 C CA . GLU A 1 189 ? 19.666 0.744 -13.522 1.00 97.06 189 GLU A CA 1
ATOM 1446 C C . GLU A 1 189 ? 18.202 0.342 -13.320 1.00 97.06 189 GLU A C 1
ATOM 1448 O O . GLU A 1 189 ? 17.900 -0.535 -12.511 1.00 97.06 189 GLU A O 1
ATOM 1453 N N . LEU A 1 190 ? 17.282 0.923 -14.099 1.00 94.06 190 LEU A N 1
ATOM 1454 C CA . LEU A 1 190 ? 15.875 0.512 -14.102 1.00 94.06 190 LEU A CA 1
ATOM 1455 C C . LEU A 1 190 ? 15.720 -0.963 -14.477 1.00 94.06 190 LEU A C 1
ATOM 1457 O O . LEU A 1 190 ? 14.912 -1.668 -13.872 1.00 94.06 190 LEU A O 1
ATOM 1461 N N . LYS A 1 191 ? 16.521 -1.448 -15.431 1.00 91.44 191 LYS A N 1
ATOM 1462 C CA . LYS A 1 191 ? 16.547 -2.862 -15.800 1.00 91.44 191 LYS A CA 1
ATOM 1463 C C . LYS A 1 191 ? 16.955 -3.752 -14.628 1.00 91.44 191 LYS A C 1
ATOM 1465 O O . LYS A 1 191 ? 16.279 -4.749 -14.373 1.00 91.44 191 LYS A O 1
ATOM 1470 N N . ALA A 1 192 ? 18.002 -3.382 -13.891 1.00 95.56 192 ALA A N 1
ATOM 1471 C CA . ALA A 1 192 ? 18.419 -4.110 -12.693 1.00 95.56 192 ALA A CA 1
ATOM 1472 C C . ALA A 1 192 ? 17.329 -4.102 -11.602 1.00 95.56 192 ALA A C 1
ATOM 1474 O O . ALA A 1 192 ? 17.038 -5.137 -11.006 1.00 95.56 192 ALA A O 1
ATOM 1475 N N . ILE A 1 193 ? 16.662 -2.963 -11.399 1.00 96.00 193 ILE A N 1
ATOM 1476 C CA . ILE A 1 193 ? 15.564 -2.822 -10.431 1.00 96.00 193 ILE A CA 1
ATOM 1477 C C . ILE A 1 193 ? 14.374 -3.712 -10.796 1.00 96.00 193 ILE A C 1
ATOM 1479 O O . ILE A 1 193 ? 13.842 -4.417 -9.940 1.00 96.00 193 ILE A O 1
ATOM 1483 N N . PHE A 1 194 ? 13.940 -3.716 -12.058 1.00 91.38 194 PHE A N 1
ATOM 1484 C CA . PHE A 1 194 ? 12.787 -4.517 -12.478 1.00 91.38 194 PHE A CA 1
ATOM 1485 C C . PHE A 1 194 ? 13.074 -6.017 -12.489 1.00 91.38 194 PHE A C 1
ATOM 1487 O O . PHE A 1 194 ? 12.158 -6.807 -12.238 1.00 91.38 194 PHE A O 1
ATOM 1494 N N . ALA A 1 195 ? 14.337 -6.414 -12.670 1.00 91.69 195 ALA A N 1
ATOM 1495 C CA . ALA A 1 195 ? 14.750 -7.810 -12.583 1.00 91.69 195 ALA A CA 1
ATOM 1496 C C . ALA A 1 195 ? 14.447 -8.444 -11.211 1.00 91.69 195 ALA A C 1
ATOM 1498 O O . ALA A 1 195 ? 14.212 -9.649 -11.146 1.00 91.69 195 ALA A O 1
ATOM 1499 N N . VAL A 1 196 ? 14.355 -7.648 -10.135 1.00 92.75 196 VAL A N 1
ATOM 1500 C CA . VAL A 1 196 ? 13.947 -8.112 -8.791 1.00 92.75 196 VAL A CA 1
ATOM 1501 C C . VAL A 1 196 ? 12.565 -8.779 -8.802 1.00 92.75 196 VAL A C 1
ATOM 1503 O O . VAL A 1 196 ? 12.305 -9.700 -8.026 1.00 92.75 196 VAL A O 1
ATOM 1506 N N . PHE A 1 197 ? 11.676 -8.352 -9.702 1.00 89.12 197 PHE A N 1
ATOM 1507 C CA . PHE A 1 197 ? 10.313 -8.874 -9.813 1.00 89.12 197 PHE A CA 1
ATOM 1508 C C . PHE A 1 197 ? 10.151 -9.932 -10.907 1.00 89.12 197 PHE A C 1
ATOM 1510 O O . PHE A 1 197 ? 9.037 -10.411 -11.141 1.00 89.12 197 PHE A O 1
ATOM 1517 N N . SER A 1 198 ? 11.217 -10.310 -11.612 1.00 86.31 198 SER A N 1
ATOM 1518 C CA . SER A 1 198 ? 11.169 -11.366 -12.627 1.00 86.31 198 SER A CA 1
ATOM 1519 C C . SER A 1 198 ? 10.645 -12.673 -12.027 1.00 86.31 198 SER A C 1
ATOM 1521 O O . SER A 1 198 ? 11.074 -13.102 -10.961 1.00 86.31 198 SER A O 1
ATOM 1523 N N . GLY A 1 199 ? 9.653 -13.284 -12.681 1.00 82.75 199 GLY A N 1
ATOM 1524 C CA . GLY A 1 199 ? 9.035 -14.538 -12.230 1.00 82.75 199 GLY A CA 1
ATOM 1525 C C . GLY A 1 199 ? 8.071 -14.435 -11.036 1.00 82.75 199 GLY A C 1
ATOM 1526 O O . GLY A 1 199 ? 7.401 -15.417 -10.734 1.00 82.75 199 GLY A O 1
ATOM 1527 N N . ARG A 1 200 ? 7.933 -13.274 -10.377 1.00 86.62 200 ARG A N 1
ATOM 1528 C CA . ARG A 1 200 ? 6.954 -13.088 -9.287 1.00 86.62 200 ARG A CA 1
ATOM 1529 C C . ARG A 1 200 ? 5.555 -12.754 -9.841 1.00 86.62 200 ARG A C 1
ATOM 1531 O O . ARG A 1 200 ? 5.443 -11.799 -10.613 1.00 86.62 200 ARG A O 1
ATOM 1538 N N . PRO A 1 201 ? 4.467 -13.438 -9.445 1.00 85.88 201 PRO A N 1
ATOM 1539 C CA . PRO A 1 201 ? 3.099 -13.085 -9.845 1.00 85.88 201 PRO A CA 1
ATOM 1540 C C . PRO A 1 201 ? 2.574 -11.865 -9.056 1.00 85.88 201 PRO A C 1
ATOM 1542 O O . PRO A 1 201 ? 1.537 -11.923 -8.408 1.00 85.88 201 PRO A O 1
ATOM 1545 N N . LEU A 1 202 ? 3.325 -10.762 -9.093 1.00 90.00 202 LEU A N 1
ATOM 1546 C CA . LEU A 1 202 ? 3.075 -9.527 -8.355 1.00 90.00 202 LEU A CA 1
ATOM 1547 C C . LEU A 1 202 ? 2.509 -8.460 -9.301 1.00 90.00 202 LEU A C 1
ATOM 1549 O O . LEU A 1 202 ? 3.143 -8.130 -10.308 1.00 90.00 202 LEU A O 1
ATOM 1553 N N . LEU A 1 203 ? 1.352 -7.891 -8.960 1.00 92.00 203 LEU A N 1
ATOM 1554 C CA . LEU A 1 203 ? 0.856 -6.666 -9.584 1.00 92.00 203 LEU A CA 1
ATOM 1555 C C . LEU A 1 203 ? 1.706 -5.490 -9.088 1.00 92.00 203 LEU A C 1
ATOM 1557 O O . LEU A 1 203 ? 1.739 -5.207 -7.892 1.00 92.00 203 LEU A O 1
ATOM 1561 N N . LEU A 1 204 ? 2.372 -4.785 -10.000 1.00 92.56 204 LEU A N 1
ATOM 1562 C CA . LEU A 1 204 ? 3.255 -3.670 -9.678 1.00 92.56 204 LEU A CA 1
ATOM 1563 C C . LEU A 1 204 ? 2.730 -2.365 -10.275 1.00 92.56 204 LEU A C 1
ATOM 1565 O O . LEU A 1 204 ? 2.717 -2.170 -11.491 1.00 92.56 204 LEU A O 1
ATOM 1569 N N . ASN A 1 205 ? 2.328 -1.431 -9.417 1.00 91.88 205 ASN A N 1
ATOM 1570 C CA . ASN A 1 205 ? 1.923 -0.104 -9.862 1.00 91.88 205 ASN A CA 1
ATOM 1571 C C . ASN A 1 205 ? 3.107 0.865 -9.842 1.00 91.88 205 ASN A C 1
ATOM 1573 O O . ASN A 1 205 ? 3.563 1.282 -8.778 1.00 91.88 205 ASN A O 1
ATOM 1577 N N . LEU A 1 206 ? 3.573 1.240 -11.032 1.00 91.94 206 LEU A N 1
ATOM 1578 C CA . LEU A 1 206 ? 4.682 2.162 -11.270 1.00 91.94 206 LEU A CA 1
ATOM 1579 C C . LEU A 1 206 ? 4.201 3.507 -11.829 1.00 91.94 206 LEU A C 1
ATOM 1581 O O . LEU A 1 206 ? 5.007 4.261 -12.381 1.00 91.94 206 LEU A O 1
ATOM 1585 N N . SER A 1 207 ? 2.912 3.835 -11.732 1.00 88.00 207 SER A N 1
ATOM 1586 C CA . SER A 1 207 ? 2.400 5.085 -12.289 1.00 88.00 207 SER A CA 1
ATOM 1587 C C . SER A 1 207 ? 3.088 6.315 -11.691 1.00 88.00 207 SER A C 1
ATOM 1589 O O . SER A 1 207 ? 3.537 6.301 -10.546 1.00 88.00 207 SER A O 1
ATOM 1591 N N . HIS A 1 208 ? 3.156 7.407 -12.454 1.00 89.06 208 HIS A N 1
ATOM 1592 C CA . HIS A 1 208 ? 3.759 8.670 -12.000 1.00 89.06 208 HIS A CA 1
ATOM 1593 C C . HIS A 1 208 ? 5.244 8.594 -11.598 1.00 89.06 208 HIS A C 1
ATOM 1595 O O . HIS A 1 208 ? 5.693 9.368 -10.766 1.00 89.06 208 HIS A O 1
ATOM 1601 N N . ASN A 1 209 ? 6.040 7.696 -12.173 1.00 93.50 209 ASN A N 1
ATOM 1602 C CA . ASN A 1 209 ? 7.475 7.610 -11.881 1.00 93.50 209 ASN A CA 1
ATOM 1603 C C . ASN A 1 209 ? 8.374 8.304 -12.906 1.00 93.50 209 ASN A C 1
ATOM 1605 O O . ASN A 1 209 ? 9.589 8.253 -12.756 1.00 93.50 209 ASN A O 1
ATOM 1609 N N . HIS A 1 210 ? 7.812 8.945 -13.934 1.00 91.62 210 HIS A N 1
ATOM 1610 C CA . HIS A 1 210 ? 8.572 9.557 -15.032 1.00 91.62 210 HIS A CA 1
ATOM 1611 C C . HIS A 1 210 ? 9.509 8.580 -15.765 1.00 91.62 210 HIS A C 1
ATOM 1613 O O . HIS A 1 210 ? 10.523 9.005 -16.310 1.00 91.62 210 HIS A O 1
ATOM 1619 N N . LEU A 1 211 ? 9.186 7.278 -15.796 1.00 88.62 211 LEU A N 1
ATOM 1620 C CA . LEU A 1 211 ? 10.088 6.231 -16.304 1.00 88.62 211 LEU A CA 1
ATOM 1621 C C . LEU A 1 211 ? 10.650 6.504 -17.706 1.00 88.62 211 LEU A C 1
ATOM 1623 O O . LEU A 1 211 ? 11.796 6.150 -17.961 1.00 88.62 211 LEU A O 1
ATOM 1627 N N . PHE A 1 212 ? 9.884 7.161 -18.578 1.00 84.50 212 PHE A N 1
ATOM 1628 C CA . PHE A 1 212 ? 10.231 7.418 -19.980 1.00 84.50 212 PHE A CA 1
ATOM 1629 C C . PHE A 1 212 ? 10.534 8.888 -20.279 1.00 84.50 212 PHE A C 1
ATOM 1631 O O . PHE A 1 212 ? 10.818 9.239 -21.426 1.00 84.50 212 PHE A O 1
ATOM 1638 N N . LYS A 1 213 ? 10.425 9.758 -19.269 1.00 83.69 213 LYS A N 1
ATOM 1639 C CA . LYS A 1 213 ? 10.701 11.183 -19.423 1.00 83.69 213 LYS A CA 1
ATOM 1640 C C . LYS A 1 213 ? 12.196 11.372 -19.692 1.00 83.69 213 LYS A C 1
ATOM 1642 O O . LYS A 1 213 ? 13.012 10.698 -19.070 1.00 83.69 213 LYS A O 1
ATOM 1647 N N . ASP A 1 214 ? 12.520 12.260 -20.629 1.00 81.94 214 ASP A N 1
ATOM 1648 C CA . ASP A 1 214 ? 13.893 12.643 -20.990 1.00 81.94 214 ASP A CA 1
ATOM 1649 C C . ASP A 1 214 ? 14.787 11.477 -21.478 1.00 81.94 214 ASP A C 1
ATOM 1651 O O . ASP A 1 214 ? 16.004 11.617 -21.545 1.00 81.94 214 ASP A O 1
ATOM 1655 N N . LYS A 1 215 ? 14.183 10.341 -21.867 1.00 77.75 215 LYS A N 1
ATOM 1656 C CA . LYS A 1 215 ? 14.860 9.178 -22.465 1.00 77.75 215 LYS A CA 1
ATOM 1657 C C . LYS A 1 215 ? 14.730 9.164 -23.988 1.00 77.75 215 LYS A C 1
ATOM 1659 O O . LYS A 1 215 ? 13.674 9.502 -24.533 1.00 77.75 215 LYS A O 1
ATOM 1664 N N . ASN A 1 216 ? 15.776 8.722 -24.680 1.00 77.19 216 ASN A N 1
ATOM 1665 C CA . ASN A 1 216 ? 15.749 8.477 -26.123 1.00 77.19 216 ASN A CA 1
ATOM 1666 C C . ASN A 1 216 ? 15.041 7.146 -26.466 1.00 77.19 216 ASN A C 1
ATOM 1668 O O . ASN A 1 216 ? 14.626 6.400 -25.581 1.00 77.19 216 ASN A O 1
ATOM 1672 N N . ALA A 1 217 ? 14.866 6.849 -27.758 1.00 72.31 217 ALA A N 1
ATOM 1673 C CA . ALA A 1 217 ? 14.143 5.653 -28.205 1.00 72.31 217 ALA A CA 1
ATOM 1674 C C . ALA A 1 217 ? 14.769 4.337 -27.703 1.00 72.31 217 ALA A C 1
ATOM 1676 O O . ALA A 1 217 ? 14.053 3.493 -27.174 1.00 72.31 217 ALA A O 1
ATOM 1677 N N . ALA A 1 218 ? 16.095 4.193 -27.784 1.00 74.38 218 ALA A N 1
ATOM 1678 C CA . ALA A 1 218 ? 16.787 2.978 -27.355 1.00 74.38 218 ALA A CA 1
ATOM 1679 C C . ALA A 1 218 ? 16.671 2.752 -25.837 1.00 74.38 218 ALA A C 1
ATOM 1681 O O . ALA A 1 218 ? 16.442 1.632 -25.384 1.00 74.38 218 ALA A O 1
ATOM 1682 N N . GLU A 1 219 ? 16.764 3.820 -25.044 1.00 79.12 219 GLU A N 1
ATOM 1683 C CA . GLU A 1 219 ? 16.582 3.754 -23.589 1.00 79.12 219 GLU A CA 1
ATOM 1684 C C . GLU A 1 219 ? 15.146 3.381 -23.204 1.00 79.12 219 GLU A C 1
ATOM 1686 O O . GLU A 1 219 ? 14.927 2.630 -22.254 1.00 79.12 219 GLU A O 1
ATOM 1691 N N . LYS A 1 220 ? 14.148 3.885 -23.938 1.00 78.31 220 LYS A N 1
ATOM 1692 C CA . LYS A 1 220 ? 12.746 3.501 -23.731 1.00 78.31 220 LYS A CA 1
ATOM 1693 C C . LYS A 1 220 ? 12.525 2.028 -24.049 1.00 78.31 220 LYS A C 1
ATOM 1695 O O . LYS A 1 220 ? 11.947 1.327 -23.221 1.00 78.31 220 LYS A O 1
ATOM 1700 N N . ASP A 1 221 ? 13.038 1.554 -25.183 1.00 75.31 221 ASP A N 1
ATOM 1701 C CA . ASP A 1 221 ? 12.963 0.142 -25.570 1.00 75.31 221 ASP A CA 1
ATOM 1702 C C . ASP A 1 221 ? 13.612 -0.750 -24.513 1.00 75.31 221 ASP A C 1
ATOM 1704 O O . ASP A 1 221 ? 13.068 -1.784 -24.137 1.00 75.31 221 ASP A O 1
ATOM 1708 N N . GLN A 1 222 ? 14.742 -0.325 -23.955 1.00 79.06 222 GLN A N 1
ATOM 1709 C CA . GLN A 1 222 ? 15.403 -1.037 -22.874 1.00 79.06 222 GLN A CA 1
ATOM 1710 C C . GLN A 1 222 ? 14.554 -1.125 -21.600 1.00 79.06 222 GLN A C 1
ATOM 1712 O O . GLN A 1 222 ? 14.451 -2.203 -21.011 1.00 79.06 222 GLN A O 1
ATOM 1717 N N . VAL A 1 223 ? 13.939 -0.017 -21.173 1.00 82.56 223 VAL A N 1
ATOM 1718 C CA . VAL A 1 223 ? 13.033 0.002 -20.013 1.00 82.56 223 VAL A CA 1
ATOM 1719 C C . VAL A 1 223 ? 11.830 -0.910 -20.263 1.00 82.56 223 VAL A C 1
ATOM 1721 O O . VAL A 1 223 ? 11.454 -1.673 -19.378 1.00 82.56 223 VAL A O 1
ATOM 1724 N N . LEU A 1 224 ? 11.251 -0.881 -21.466 1.00 79.44 224 LEU A N 1
ATOM 1725 C CA . LEU A 1 224 ? 10.129 -1.742 -21.845 1.00 79.44 224 LEU A CA 1
ATOM 1726 C C . LEU A 1 224 ? 10.525 -3.224 -21.870 1.00 79.44 224 LEU A C 1
ATOM 1728 O O . LEU A 1 224 ? 9.823 -4.059 -21.302 1.00 79.44 224 LEU A O 1
ATOM 1732 N N . ASN A 1 225 ? 11.680 -3.549 -22.449 1.00 78.25 225 ASN A N 1
ATOM 1733 C CA . ASN A 1 225 ? 12.215 -4.908 -22.475 1.00 78.25 225 ASN A CA 1
ATOM 1734 C C . ASN A 1 225 ? 12.506 -5.434 -21.064 1.00 78.25 225 ASN A C 1
ATOM 1736 O O . ASN A 1 225 ? 12.290 -6.613 -20.791 1.00 78.25 225 ASN A O 1
ATOM 1740 N N . ALA A 1 226 ? 12.939 -4.567 -20.144 1.00 83.06 226 ALA A N 1
ATOM 1741 C CA . ALA A 1 226 ? 13.170 -4.935 -18.751 1.00 83.06 226 ALA A CA 1
ATOM 1742 C C . ALA A 1 226 ? 11.893 -5.313 -17.983 1.00 83.06 226 ALA A C 1
ATOM 1744 O O . ALA A 1 226 ? 11.967 -6.058 -17.007 1.00 83.06 226 ALA A O 1
ATOM 1745 N N . LEU A 1 227 ? 10.722 -4.828 -18.407 1.00 78.81 227 LEU A N 1
ATOM 1746 C CA . LEU A 1 227 ? 9.441 -5.233 -17.820 1.00 78.81 227 LEU A CA 1
ATOM 1747 C C . LEU A 1 227 ? 9.063 -6.673 -18.222 1.00 78.81 227 LEU A C 1
ATOM 1749 O O . LEU A 1 227 ? 8.349 -7.354 -17.480 1.00 78.81 227 LEU A O 1
ATOM 1753 N N . GLY A 1 228 ? 9.593 -7.163 -19.347 1.00 73.38 228 GLY A N 1
ATOM 1754 C CA . GLY A 1 228 ? 9.408 -8.528 -19.834 1.00 73.38 228 GLY A CA 1
ATOM 1755 C C . GLY A 1 228 ? 8.004 -8.825 -20.376 1.00 73.38 228 GLY A C 1
ATOM 1756 O O . GLY A 1 228 ? 7.151 -7.948 -20.507 1.00 73.38 228 GLY A O 1
ATOM 1757 N N . GLU A 1 229 ? 7.761 -10.101 -20.690 1.00 62.47 229 GLU A N 1
ATOM 1758 C CA . GLU A 1 229 ? 6.572 -10.566 -21.429 1.00 62.47 229 GLU A CA 1
ATOM 1759 C C . GLU A 1 229 ? 5.260 -10.455 -20.627 1.00 62.47 229 GLU A C 1
ATOM 1761 O O . GLU A 1 229 ? 4.185 -10.267 -21.195 1.00 62.47 229 GLU A O 1
ATOM 1766 N N . ASN A 1 230 ? 5.332 -10.449 -19.291 1.00 65.56 230 ASN A N 1
ATOM 1767 C CA . ASN A 1 230 ? 4.171 -10.307 -18.400 1.00 65.56 230 ASN A CA 1
ATOM 1768 C C . ASN A 1 230 ? 3.796 -8.841 -18.138 1.00 65.56 230 ASN A C 1
ATOM 1770 O O . ASN A 1 230 ? 3.528 -8.437 -17.006 1.00 65.56 230 ASN A O 1
ATOM 1774 N N . SER A 1 231 ? 3.761 -8.038 -19.197 1.00 64.62 231 SER A N 1
ATOM 1775 C CA . SER A 1 231 ? 3.496 -6.595 -19.164 1.00 64.62 231 SER A CA 1
ATOM 1776 C C . SER A 1 231 ? 2.207 -6.194 -18.435 1.00 64.62 231 SER A C 1
ATOM 1778 O O . SER A 1 231 ? 2.149 -5.139 -17.809 1.00 64.62 231 SER A O 1
ATOM 1780 N N . GLN A 1 232 ? 1.187 -7.057 -18.461 1.00 71.50 232 GLN A N 1
ATOM 1781 C CA . GLN A 1 232 ? -0.137 -6.804 -17.881 1.00 71.50 232 GLN A CA 1
ATOM 1782 C C . GLN A 1 232 ? -0.123 -6.647 -16.356 1.00 71.50 232 GLN A C 1
ATOM 1784 O O . GLN A 1 232 ? -1.049 -6.064 -15.795 1.00 71.50 232 GLN A O 1
ATOM 1789 N N . ARG A 1 233 ? 0.918 -7.148 -15.676 1.00 80.94 233 ARG A N 1
ATOM 1790 C CA . ARG A 1 233 ? 1.075 -6.976 -14.224 1.00 80.94 233 ARG A CA 1
ATOM 1791 C C . ARG A 1 233 ? 1.596 -5.588 -13.843 1.00 80.94 233 ARG A C 1
ATOM 1793 O O . ARG A 1 233 ? 1.622 -5.268 -12.661 1.00 80.94 233 ARG A O 1
ATOM 1800 N N . PHE A 1 234 ? 2.022 -4.771 -14.808 1.00 83.62 234 PHE A N 1
ATOM 1801 C CA . PHE A 1 234 ? 2.553 -3.437 -14.548 1.00 83.62 234 PHE A CA 1
ATOM 1802 C C . PHE A 1 234 ? 1.531 -2.355 -14.883 1.00 83.62 234 PHE A C 1
ATOM 1804 O O . PHE A 1 234 ? 1.047 -2.253 -16.010 1.00 83.62 234 PHE A O 1
ATOM 1811 N N . ILE A 1 235 ? 1.261 -1.474 -13.923 1.00 83.25 235 ILE A N 1
ATOM 1812 C CA . ILE A 1 235 ? 0.484 -0.256 -14.165 1.00 83.25 235 ILE A CA 1
ATOM 1813 C C . ILE A 1 235 ? 1.478 0.880 -14.414 1.00 83.25 235 ILE A C 1
ATOM 1815 O O . ILE A 1 235 ? 2.211 1.282 -13.515 1.00 83.25 235 ILE A O 1
ATOM 1819 N N . LEU A 1 236 ? 1.533 1.370 -15.655 1.00 82.38 236 LEU A N 1
ATOM 1820 C CA . LEU A 1 236 ? 2.562 2.311 -16.129 1.00 82.38 236 LEU A CA 1
ATOM 1821 C C . LEU A 1 236 ? 2.009 3.704 -16.463 1.00 82.38 236 LEU A C 1
ATOM 1823 O O . LEU A 1 236 ? 2.676 4.483 -17.151 1.00 82.38 236 LEU A O 1
ATOM 1827 N N . THR A 1 237 ? 0.787 4.032 -16.039 1.00 78.50 237 THR A N 1
ATOM 1828 C CA . THR A 1 237 ? 0.138 5.290 -16.436 1.00 78.50 237 THR A CA 1
ATOM 1829 C C . THR A 1 237 ? 0.949 6.509 -15.976 1.00 78.50 237 THR A C 1
ATOM 1831 O O . THR A 1 237 ? 1.557 6.516 -14.908 1.00 78.50 237 THR A O 1
ATOM 1834 N N . ARG A 1 238 ? 0.966 7.574 -16.792 1.00 79.81 238 ARG A N 1
ATOM 1835 C CA . ARG A 1 238 ? 1.592 8.868 -16.447 1.00 79.81 238 ARG A CA 1
ATOM 1836 C C . ARG A 1 238 ? 3.107 8.795 -16.165 1.00 79.81 238 ARG A C 1
ATOM 1838 O O . ARG A 1 238 ? 3.600 9.398 -15.220 1.00 79.81 238 ARG A O 1
ATOM 1845 N N . ASN A 1 239 ? 3.860 8.099 -17.020 1.00 83.19 239 ASN A N 1
ATOM 1846 C CA . ASN A 1 239 ? 5.322 7.952 -16.919 1.00 83.19 239 ASN A CA 1
ATOM 1847 C C . ASN A 1 239 ? 6.153 8.803 -17.903 1.00 83.19 239 ASN A C 1
ATOM 1849 O O . ASN A 1 239 ? 7.326 8.519 -18.117 1.00 83.19 239 ASN A O 1
ATOM 1853 N N . GLY A 1 240 ? 5.579 9.868 -18.474 1.00 71.38 240 GLY A N 1
ATOM 1854 C CA . GLY A 1 240 ? 6.291 10.752 -19.414 1.00 71.38 240 GLY A CA 1
ATOM 1855 C C . GLY A 1 240 ? 6.255 10.293 -20.874 1.00 71.38 240 GLY A C 1
ATOM 1856 O O . GLY A 1 240 ? 6.908 10.895 -21.716 1.00 71.38 240 GLY A O 1
ATOM 1857 N N . GLU A 1 241 ? 5.468 9.262 -21.180 1.00 65.94 241 GLU A N 1
ATOM 1858 C CA . GLU A 1 241 ? 5.193 8.824 -22.544 1.00 65.94 241 GLU A CA 1
ATOM 1859 C C . GLU A 1 241 ? 3.689 8.865 -22.828 1.00 65.94 241 GLU A C 1
ATOM 1861 O O . GLU A 1 241 ? 2.871 8.522 -21.956 1.00 65.94 241 GLU A O 1
ATOM 1866 N N . SER A 1 242 ? 3.328 9.291 -24.039 1.00 58.84 242 SER A N 1
ATOM 1867 C CA . SER A 1 242 ? 1.937 9.353 -24.470 1.00 58.84 242 SER A CA 1
ATOM 1868 C C . SER A 1 242 ? 1.293 7.966 -24.473 1.00 58.84 242 SER A C 1
ATOM 1870 O O . SER A 1 242 ? 1.959 6.946 -24.673 1.00 58.84 242 SER A O 1
ATOM 1872 N N . ASP A 1 243 ? -0.020 7.916 -24.230 1.00 53.81 243 ASP A N 1
ATOM 1873 C CA . ASP A 1 243 ? -0.793 6.667 -24.267 1.00 53.81 243 ASP A CA 1
ATOM 1874 C C . ASP A 1 243 ? -0.586 5.903 -25.592 1.00 53.81 243 ASP A C 1
ATOM 1876 O O . ASP A 1 243 ? -0.619 4.675 -25.587 1.00 53.81 243 ASP A O 1
ATOM 1880 N N . LEU A 1 244 ? -0.280 6.606 -26.695 1.00 50.38 244 LEU A N 1
ATOM 1881 C CA . LEU A 1 244 ? 0.050 6.044 -28.010 1.00 50.38 244 LEU A CA 1
ATOM 1882 C C . LEU A 1 244 ? 1.217 5.058 -27.995 1.00 50.38 244 LEU A C 1
ATOM 1884 O O . LEU A 1 244 ? 1.116 3.981 -28.580 1.00 50.38 244 LEU A O 1
ATOM 1888 N N . ALA A 1 245 ? 2.345 5.441 -27.399 1.00 54.41 245 ALA A N 1
ATOM 1889 C CA . ALA A 1 245 ? 3.564 4.640 -27.460 1.00 54.41 245 ALA A CA 1
ATOM 1890 C C . ALA A 1 245 ? 3.470 3.423 -26.530 1.00 54.41 245 ALA A C 1
ATOM 1892 O O . ALA A 1 245 ? 3.830 2.314 -26.924 1.00 54.41 245 ALA A O 1
ATOM 1893 N N . ARG A 1 246 ? 2.830 3.592 -25.363 1.00 60.69 246 ARG A N 1
ATOM 1894 C CA . ARG A 1 246 ? 2.472 2.473 -24.477 1.00 60.69 246 ARG A CA 1
ATOM 1895 C C . ARG A 1 246 ? 1.487 1.513 -25.126 1.00 60.69 246 ARG A C 1
ATOM 1897 O O . ARG A 1 246 ? 1.656 0.302 -25.021 1.00 60.69 246 ARG A O 1
ATOM 1904 N N . ALA A 1 247 ? 0.466 2.035 -25.800 1.00 59.34 247 ALA A N 1
ATOM 1905 C CA . ALA A 1 247 ? -0.478 1.194 -26.511 1.00 59.34 247 ALA A CA 1
ATOM 1906 C C . ALA A 1 247 ? 0.205 0.460 -27.659 1.00 59.34 247 ALA A C 1
ATOM 1908 O O . ALA A 1 247 ? 0.014 -0.741 -27.758 1.00 59.34 247 ALA A O 1
ATOM 1909 N N . ARG A 1 248 ? 1.064 1.117 -28.455 1.00 62.06 248 ARG A N 1
ATOM 1910 C CA . ARG A 1 248 ? 1.847 0.452 -29.515 1.00 62.06 248 ARG A CA 1
ATOM 1911 C C . ARG A 1 248 ? 2.615 -0.755 -28.989 1.00 62.06 248 ARG A C 1
ATOM 1913 O O . ARG A 1 248 ? 2.590 -1.794 -29.636 1.00 62.06 248 ARG A O 1
ATOM 1920 N N . TRP A 1 249 ? 3.231 -0.629 -27.817 1.00 60.00 249 TRP A N 1
ATOM 1921 C CA . TRP A 1 249 ? 3.954 -1.726 -27.181 1.00 60.00 249 TRP A CA 1
ATOM 1922 C C . TRP A 1 249 ? 3.036 -2.841 -26.647 1.00 60.00 249 TRP A C 1
ATOM 1924 O O . TRP A 1 249 ? 3.337 -4.016 -26.826 1.00 60.00 249 TRP A O 1
ATOM 1934 N N . LEU A 1 250 ? 1.888 -2.507 -26.044 1.00 63.41 250 LEU A N 1
ATOM 1935 C CA . LEU A 1 250 ? 0.922 -3.500 -25.540 1.00 63.41 250 LEU A CA 1
ATOM 1936 C C . LEU A 1 250 ? 0.057 -4.139 -26.639 1.00 63.41 250 LEU A C 1
ATOM 1938 O O . LEU A 1 250 ? -0.537 -5.196 -26.411 1.00 63.41 250 LEU A O 1
ATOM 1942 N N . MET A 1 251 ? -0.062 -3.499 -27.806 1.00 68.62 251 MET A N 1
ATOM 1943 C CA . MET A 1 251 ? -1.006 -3.895 -28.851 1.00 68.62 251 MET A CA 1
ATOM 1944 C C . MET A 1 251 ? -0.833 -5.338 -29.322 1.00 68.62 251 MET A C 1
ATOM 1946 O O . MET A 1 251 ? -1.866 -5.982 -29.460 1.00 68.62 251 MET A O 1
ATOM 1950 N N . PRO A 1 252 ? 0.378 -5.891 -29.519 1.00 68.12 252 PRO A N 1
ATOM 1951 C CA . PRO A 1 252 ? 0.524 -7.289 -29.921 1.00 68.12 252 PRO A CA 1
ATOM 1952 C C . PRO A 1 252 ? -0.145 -8.265 -28.938 1.00 68.12 252 PRO A C 1
ATOM 1954 O O . PRO A 1 252 ? -0.966 -9.081 -29.350 1.00 68.12 252 PRO A O 1
ATOM 1957 N N . ALA A 1 253 ? 0.094 -8.106 -27.632 1.00 63.97 253 ALA A N 1
ATOM 1958 C CA . ALA A 1 253 ? -0.517 -8.950 -26.600 1.00 63.97 253 ALA A CA 1
ATOM 1959 C C . ALA A 1 253 ? -2.041 -8.736 -26.480 1.00 63.97 253 ALA A C 1
ATOM 1961 O O . ALA A 1 253 ? -2.796 -9.671 -26.216 1.00 63.97 253 ALA A O 1
ATOM 1962 N N . ILE A 1 254 ? -2.522 -7.504 -26.686 1.00 64.88 254 ILE A N 1
ATOM 1963 C CA . ILE A 1 254 ? -3.962 -7.187 -26.710 1.00 64.88 254 ILE A CA 1
ATOM 1964 C C . ILE A 1 254 ? -4.631 -7.804 -27.945 1.00 64.88 254 ILE A C 1
ATOM 1966 O O . ILE A 1 254 ? -5.732 -8.348 -27.841 1.00 64.88 254 ILE A O 1
ATOM 1970 N N . MET A 1 255 ? -3.978 -7.729 -29.105 1.00 69.25 255 MET A N 1
ATOM 1971 C C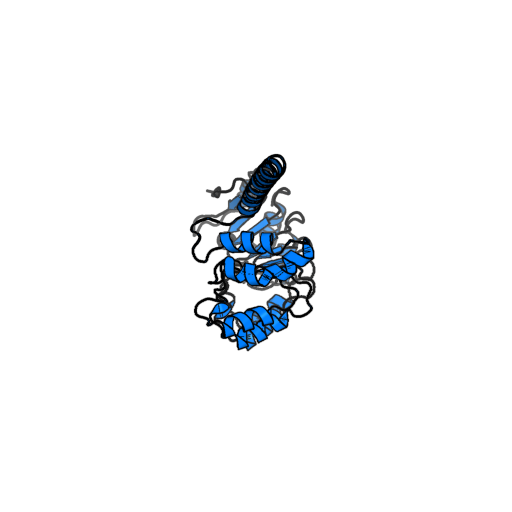A . MET A 1 255 ? -4.454 -8.327 -30.349 1.00 69.25 255 MET A CA 1
ATOM 1972 C C . MET A 1 255 ? -4.573 -9.839 -30.214 1.00 69.25 255 MET A C 1
ATOM 1974 O O . MET A 1 255 ? -5.587 -10.389 -30.624 1.00 69.25 255 MET A O 1
ATOM 1978 N N . GLU A 1 256 ? -3.605 -10.488 -29.574 1.00 69.81 256 GLU A N 1
ATOM 1979 C CA . GLU A 1 256 ? -3.647 -11.922 -29.294 1.00 69.81 256 GLU A CA 1
ATOM 1980 C C . GLU A 1 256 ? -4.768 -12.283 -28.307 1.00 69.81 256 GLU A C 1
ATOM 1982 O O . GLU A 1 256 ? -5.632 -13.102 -28.618 1.00 69.81 256 GLU A O 1
ATOM 1987 N N . LYS A 1 257 ? -4.833 -11.610 -27.149 1.00 67.31 257 LYS A N 1
ATOM 1988 C CA . LYS A 1 257 ? -5.824 -11.903 -26.098 1.00 67.31 257 LYS A CA 1
ATOM 1989 C C . LYS A 1 257 ? -7.275 -11.751 -26.564 1.00 67.31 257 LYS A C 1
ATOM 1991 O O . LYS A 1 257 ? -8.145 -12.487 -26.101 1.00 67.31 257 LYS A O 1
ATOM 1996 N N . TYR A 1 258 ? -7.549 -10.773 -27.425 1.00 66.44 258 TYR A N 1
ATOM 1997 C CA . TYR A 1 258 ? -8.905 -10.448 -27.881 1.00 66.44 258 TYR A CA 1
ATOM 1998 C C . TYR A 1 258 ? -9.151 -10.776 -29.358 1.00 66.44 258 TYR A C 1
ATOM 2000 O O . TYR A 1 258 ? -10.189 -10.389 -29.892 1.00 66.44 258 TYR A O 1
ATOM 2008 N N . ASN A 1 259 ? -8.216 -11.474 -30.013 1.00 75.88 259 ASN A N 1
ATOM 2009 C CA . ASN A 1 259 ? -8.248 -11.789 -31.443 1.00 75.88 259 ASN A CA 1
ATOM 2010 C C . ASN A 1 259 ? -8.570 -10.557 -32.319 1.00 75.88 259 ASN A C 1
ATOM 2012 O O . ASN A 1 259 ? -9.474 -10.570 -33.158 1.00 75.88 259 ASN A O 1
ATOM 2016 N N . LEU A 1 260 ? -7.881 -9.446 -32.048 1.00 72.75 260 LEU A N 1
ATOM 2017 C CA . LEU A 1 260 ? -8.187 -8.140 -32.621 1.00 72.75 260 LEU A CA 1
ATOM 2018 C C . LEU A 1 260 ? -7.531 -7.979 -34.011 1.00 72.75 260 LEU A C 1
ATOM 2020 O O . LEU A 1 260 ? -6.307 -8.077 -34.112 1.00 72.75 260 LEU A O 1
ATOM 2024 N N . PRO A 1 261 ? -8.293 -7.656 -35.075 1.00 75.81 261 PRO A N 1
ATOM 2025 C CA . PRO A 1 261 ? -7.739 -7.373 -36.399 1.00 75.81 261 PRO A CA 1
ATOM 2026 C C . PRO A 1 261 ? -6.773 -6.179 -36.410 1.00 75.81 261 PRO A C 1
ATOM 2028 O O . PRO A 1 261 ? -6.970 -5.190 -35.694 1.00 75.81 261 PRO A O 1
ATOM 2031 N N . SER A 1 262 ? -5.764 -6.243 -37.282 1.00 62.75 262 SER A N 1
ATOM 2032 C CA . SER A 1 262 ? -4.697 -5.235 -37.411 1.00 62.75 262 SER A CA 1
ATOM 2033 C C . SER A 1 262 ? -5.210 -3.822 -37.723 1.00 62.75 262 SER A C 1
ATOM 2035 O O . SER A 1 262 ? -4.649 -2.822 -37.272 1.00 62.75 262 SER A O 1
ATOM 2037 N N . GLU A 1 263 ? -6.330 -3.728 -38.432 1.00 59.09 263 GLU A N 1
ATOM 2038 C CA . GLU A 1 263 ? -6.996 -2.498 -38.837 1.00 59.09 263 GLU A CA 1
ATOM 2039 C C . GLU A 1 263 ? -7.699 -1.842 -37.645 1.00 59.09 263 GLU A C 1
ATOM 2041 O O . GLU A 1 263 ? -7.657 -0.622 -37.489 1.00 59.09 263 GLU A O 1
ATOM 2046 N N . ILE A 1 264 ? -8.292 -2.654 -36.760 1.00 58.38 264 ILE A N 1
ATOM 2047 C CA . ILE A 1 264 ? -8.925 -2.184 -35.522 1.00 58.38 264 ILE A CA 1
ATOM 2048 C C . ILE A 1 264 ? -7.847 -1.740 -34.532 1.00 58.38 264 ILE A C 1
ATOM 2050 O O . ILE A 1 264 ? -7.971 -0.675 -33.931 1.00 58.38 264 ILE A O 1
ATOM 2054 N N . ALA A 1 265 ? -6.755 -2.498 -34.418 1.00 64.12 265 ALA A N 1
ATOM 2055 C CA . ALA A 1 265 ? -5.596 -2.110 -33.621 1.00 64.12 265 ALA A CA 1
ATOM 2056 C C . ALA A 1 265 ? -4.998 -0.773 -34.088 1.00 64.12 265 ALA A C 1
ATOM 2058 O O . ALA A 1 265 ? -4.790 0.133 -33.282 1.00 64.12 265 ALA A O 1
ATOM 2059 N N . SER A 1 266 ? -4.797 -0.617 -35.399 1.00 56.91 266 SER A N 1
ATOM 2060 C CA . SER A 1 266 ? -4.293 0.623 -36.003 1.00 56.91 266 SER A CA 1
ATOM 2061 C C . SER A 1 266 ? -5.242 1.802 -35.784 1.00 56.91 266 SER A C 1
ATOM 2063 O O . SER A 1 266 ? -4.790 2.911 -35.506 1.00 56.91 266 SER A O 1
ATOM 2065 N N . HIS A 1 267 ? -6.556 1.569 -35.847 1.00 55.19 267 HIS A N 1
ATOM 2066 C CA . HIS A 1 267 ? -7.567 2.585 -35.561 1.00 55.19 267 HIS A CA 1
ATOM 2067 C C . HIS A 1 267 ? -7.557 3.008 -34.086 1.00 55.19 267 HIS A C 1
ATOM 2069 O O . HIS A 1 267 ? -7.604 4.198 -33.796 1.00 55.19 267 HIS A O 1
ATOM 2075 N N . ILE A 1 268 ? -7.432 2.064 -33.147 1.00 60.12 268 ILE A N 1
ATOM 2076 C CA . ILE A 1 268 ? -7.295 2.367 -31.713 1.00 60.12 268 ILE A CA 1
ATOM 2077 C C . ILE A 1 268 ? -6.037 3.203 -31.470 1.00 60.12 268 ILE A C 1
ATOM 2079 O O . ILE A 1 268 ? -6.115 4.239 -30.815 1.00 60.12 268 ILE A O 1
ATOM 2083 N N . LEU A 1 269 ? -4.902 2.796 -32.045 1.00 59.00 269 LEU A N 1
ATOM 2084 C CA . LEU A 1 269 ? -3.648 3.542 -31.957 1.00 59.00 269 LEU A CA 1
ATOM 2085 C C . LEU A 1 269 ? -3.789 4.959 -32.520 1.00 59.00 269 LEU A C 1
ATOM 2087 O O . LEU A 1 269 ? -3.339 5.906 -31.891 1.00 59.00 269 LEU A O 1
ATOM 2091 N N . PHE A 1 270 ? -4.473 5.142 -33.648 1.00 48.25 270 PHE A N 1
ATOM 2092 C CA . PHE A 1 270 ? -4.689 6.460 -34.251 1.00 48.25 270 PHE A CA 1
ATOM 2093 C C . PHE A 1 270 ? -5.341 7.481 -33.291 1.00 48.25 270 PHE A C 1
ATOM 2095 O O . PHE A 1 270 ? -4.970 8.653 -33.308 1.00 48.25 270 PHE A O 1
ATOM 2102 N N . PHE A 1 271 ? -6.246 7.053 -32.401 1.00 47.53 271 PHE A N 1
ATOM 2103 C CA . PHE A 1 271 ? -6.906 7.941 -31.425 1.00 47.53 271 PHE A CA 1
ATOM 2104 C C . PHE A 1 271 ? -6.125 8.176 -30.129 1.00 47.53 271 PHE A C 1
ATOM 2106 O O . PHE A 1 271 ? -6.556 8.977 -29.300 1.00 47.53 271 PHE A O 1
ATOM 2113 N N . LEU A 1 272 ? -4.987 7.509 -29.943 1.00 53.16 272 LEU A N 1
ATOM 2114 C CA . LEU A 1 272 ? -4.156 7.641 -28.745 1.00 53.16 272 LEU A CA 1
ATOM 2115 C C . LEU A 1 272 ? -3.056 8.704 -28.882 1.00 53.16 272 LEU A C 1
ATOM 2117 O O . LEU A 1 272 ? -2.198 8.775 -28.007 1.00 53.16 272 LEU A O 1
ATOM 2121 N N . GLY A 1 273 ? -3.102 9.511 -29.954 1.00 42.31 273 GLY A N 1
ATOM 2122 C CA . GLY A 1 273 ? -2.153 10.562 -30.349 1.00 42.31 273 GLY A CA 1
ATOM 2123 C C . GLY A 1 273 ? -1.445 11.304 -29.209 1.00 42.31 273 GLY A C 1
ATOM 2124 O O . GLY A 1 273 ? -2.028 11.566 -28.159 1.00 42.31 273 GLY A O 1
ATOM 2125 N N . ALA A 1 274 ? -0.178 11.655 -29.458 1.00 40.75 274 ALA A N 1
ATOM 2126 C CA . ALA A 1 274 ? 0.819 12.001 -28.446 1.00 40.75 274 ALA A CA 1
ATOM 2127 C C . ALA A 1 274 ? 0.462 13.153 -27.481 1.00 40.75 274 ALA A C 1
ATOM 2129 O O . ALA A 1 274 ? 1.025 13.190 -26.392 1.00 40.75 274 ALA A O 1
ATOM 2130 N N . ASP A 1 275 ? -0.521 13.987 -27.832 1.00 43.31 275 ASP A N 1
ATOM 2131 C CA . ASP A 1 275 ? -0.954 15.175 -27.088 1.00 43.31 275 ASP A CA 1
ATOM 2132 C C . ASP A 1 275 ? -2.492 15.267 -26.966 1.00 43.31 275 ASP A C 1
ATOM 2134 O O . ASP A 1 275 ? -3.095 16.305 -27.237 1.00 43.31 275 ASP A O 1
ATOM 2138 N N . SER A 1 276 ? -3.180 14.175 -26.609 1.00 40.72 276 SER A N 1
ATOM 2139 C CA . SER A 1 276 ? -4.636 14.228 -26.398 1.00 40.72 276 SER A CA 1
ATOM 2140 C C . SER A 1 276 ? -4.989 14.992 -25.104 1.00 40.72 276 SER A C 1
ATOM 2142 O O . SER A 1 276 ? -4.601 14.551 -24.021 1.00 40.72 276 SER A O 1
ATOM 2144 N N . PRO A 1 277 ? -5.776 16.087 -25.161 1.00 41.50 277 PRO A N 1
ATOM 2145 C CA . PRO A 1 277 ? -6.227 16.826 -23.975 1.00 41.50 277 PRO A CA 1
ATOM 2146 C C . PRO A 1 277 ? -7.348 16.105 -23.200 1.00 41.50 277 PRO A C 1
ATOM 2148 O O . PRO A 1 277 ? -7.875 16.638 -22.223 1.00 41.50 277 PRO A O 1
ATOM 2151 N N . TYR A 1 278 ? -7.755 14.909 -23.633 1.00 40.75 278 TYR A N 1
ATOM 2152 C CA . TYR A 1 278 ? -8.877 14.177 -23.055 1.00 40.75 278 TYR A CA 1
ATOM 2153 C C . TYR A 1 278 ? -8.404 13.149 -22.024 1.00 40.75 278 TYR A C 1
ATOM 2155 O O . TYR A 1 278 ? -7.484 12.376 -22.267 1.00 40.75 278 TYR A O 1
ATOM 2163 N N . ASN A 1 279 ? -9.079 13.110 -20.874 1.00 47.16 279 ASN A N 1
ATOM 2164 C CA . ASN A 1 279 ? -8.834 12.139 -19.809 1.00 47.16 279 ASN A CA 1
ATOM 2165 C C . ASN A 1 279 ? -9.287 10.737 -20.282 1.00 47.16 279 ASN A C 1
ATOM 2167 O O . ASN A 1 279 ? -10.480 10.424 -20.300 1.00 47.16 279 ASN A O 1
ATOM 2171 N N . THR A 1 280 ? -8.343 9.912 -20.729 1.00 52.34 280 THR A N 1
ATOM 2172 C CA . THR A 1 280 ? -8.539 8.613 -21.401 1.00 52.34 280 THR A CA 1
ATOM 2173 C C . THR A 1 280 ? -8.858 7.476 -20.413 1.00 52.34 280 THR A C 1
ATOM 2175 O O . THR A 1 280 ? -8.091 6.536 -20.227 1.00 52.34 280 THR A O 1
ATOM 2178 N N . GLY A 1 281 ? -10.017 7.547 -19.747 1.00 42.47 281 GLY A N 1
ATOM 2179 C CA . GLY A 1 281 ? -10.519 6.484 -18.855 1.00 42.47 281 GLY A CA 1
ATOM 2180 C C . GLY A 1 281 ? -11.225 5.313 -19.578 1.00 42.47 281 GLY A C 1
ATOM 2181 O O . GLY A 1 281 ? -11.526 5.412 -20.764 1.00 42.47 281 GLY A O 1
ATOM 2182 N N . PRO A 1 282 ? -11.585 4.207 -18.890 1.00 40.56 282 PRO A N 1
ATOM 2183 C CA . PRO A 1 282 ? -12.260 3.034 -19.485 1.00 40.56 282 PRO A CA 1
ATOM 2184 C C . PRO A 1 282 ? -13.546 3.346 -20.278 1.00 40.56 282 PRO A C 1
ATOM 2186 O O . PRO A 1 282 ? -13.865 2.684 -21.268 1.00 40.56 282 PRO A O 1
ATOM 2189 N N . SER A 1 283 ? -14.277 4.387 -19.875 1.00 44.03 283 SER A N 1
ATOM 2190 C CA . SER A 1 283 ? -15.471 4.889 -20.565 1.00 44.03 283 SER A CA 1
ATOM 2191 C C . SER A 1 283 ? -15.173 5.454 -21.960 1.00 44.03 283 SER A C 1
ATOM 2193 O O . SER A 1 283 ? -16.010 5.316 -22.854 1.00 44.03 283 SER A O 1
ATOM 2195 N N . PHE A 1 284 ? -13.977 6.014 -22.179 1.00 46.84 284 PHE A N 1
ATOM 2196 C CA . PHE A 1 284 ? -13.513 6.490 -23.486 1.00 46.84 284 PHE A CA 1
ATOM 2197 C C . PHE A 1 284 ? -13.415 5.334 -24.488 1.00 46.84 284 PHE A C 1
ATOM 2199 O O . PHE A 1 284 ? -13.960 5.425 -25.586 1.00 46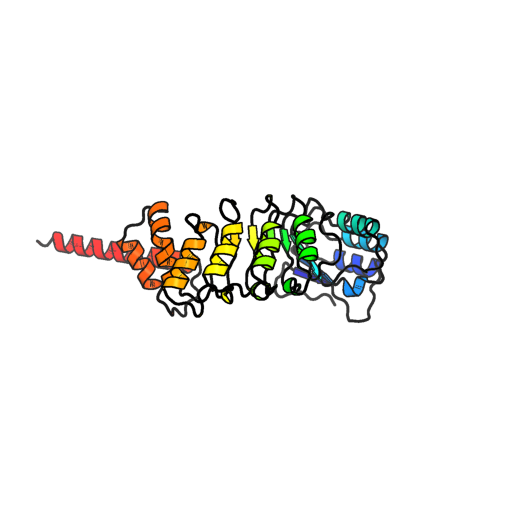.84 284 PHE A O 1
ATOM 2206 N N . PHE A 1 285 ? -12.817 4.207 -24.089 1.00 47.38 285 PHE A N 1
ATOM 2207 C CA . PHE A 1 285 ? -12.685 3.024 -24.947 1.00 47.38 285 PHE A CA 1
ATOM 2208 C C . PHE A 1 285 ? -14.046 2.431 -25.328 1.00 47.38 285 PHE A C 1
ATOM 2210 O O . PHE A 1 285 ? -14.286 2.138 -26.499 1.00 47.38 285 PHE A O 1
ATOM 2217 N N . LYS A 1 286 ? -14.974 2.317 -24.365 1.00 48.84 286 LYS A N 1
ATOM 2218 C CA . LYS A 1 286 ? -16.337 1.815 -24.619 1.00 48.84 286 LYS A CA 1
ATOM 2219 C C . LYS A 1 286 ? -17.112 2.718 -25.586 1.00 48.84 286 LYS A C 1
ATOM 2221 O O . LYS A 1 286 ? -17.843 2.223 -26.443 1.00 48.84 286 LYS A O 1
ATOM 2226 N N . PHE A 1 287 ? -16.941 4.035 -25.467 1.00 48.31 287 PHE A N 1
ATOM 2227 C CA . PHE A 1 287 ? -17.554 5.013 -26.363 1.00 48.31 287 PHE A CA 1
ATOM 2228 C C . PHE A 1 287 ? -16.977 4.940 -27.784 1.00 48.31 287 PHE A C 1
ATOM 2230 O O . PHE A 1 287 ? -17.740 4.884 -28.750 1.00 48.31 287 PHE A O 1
ATOM 2237 N N . GLN A 1 288 ? -15.649 4.879 -27.919 1.00 51.94 288 GLN A N 1
ATOM 2238 C CA . GLN A 1 288 ? -15.000 4.823 -29.231 1.00 51.94 288 GLN A CA 1
ATOM 2239 C C . GLN A 1 288 ? -15.261 3.504 -29.956 1.00 51.94 288 GLN A C 1
ATOM 2241 O O . GLN A 1 288 ? -15.529 3.525 -31.154 1.00 51.94 288 GLN A O 1
ATOM 2246 N N . LEU A 1 289 ? -15.288 2.377 -29.236 1.00 51.78 289 LEU A N 1
ATOM 2247 C CA . LEU A 1 289 ? -15.672 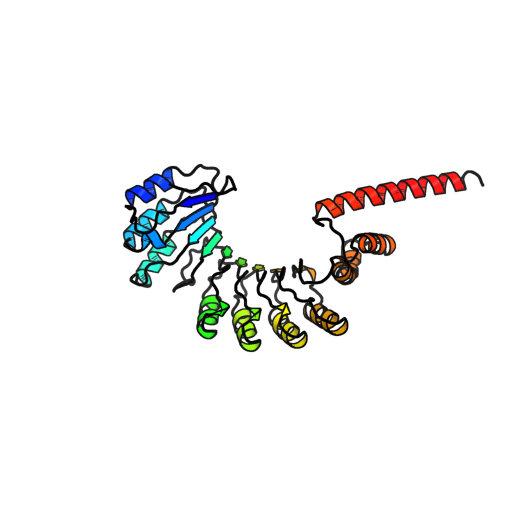1.084 -29.803 1.00 51.78 289 LEU A CA 1
ATOM 2248 C C . LEU A 1 289 ? -17.078 1.153 -30.411 1.00 51.78 289 LEU A C 1
ATOM 2250 O O . LEU A 1 289 ? -17.260 0.823 -31.577 1.00 51.78 289 LEU A O 1
ATOM 2254 N N . LYS A 1 290 ? -18.058 1.678 -29.662 1.00 58.66 290 LYS A N 1
ATOM 2255 C CA . LYS A 1 290 ? -19.442 1.814 -30.138 1.00 58.66 290 LYS A CA 1
ATOM 2256 C C . LYS A 1 290 ? -19.544 2.698 -31.387 1.00 58.66 290 LYS A C 1
ATOM 2258 O O . LYS A 1 290 ? -20.315 2.396 -32.294 1.00 58.66 290 LYS A O 1
ATOM 2263 N N . LYS A 1 291 ? -18.765 3.781 -31.440 1.00 50.97 291 LYS A N 1
ATOM 2264 C CA . LYS A 1 291 ? -18.730 4.697 -32.586 1.00 50.97 291 LYS A CA 1
ATOM 2265 C C . LYS A 1 291 ? -18.084 4.049 -33.814 1.00 50.97 291 LYS A C 1
ATOM 2267 O O . LYS A 1 291 ? -18.654 4.123 -34.895 1.00 50.97 291 LYS A O 1
ATOM 2272 N N . ALA A 1 292 ? -16.940 3.387 -33.647 1.00 49.16 292 ALA A N 1
ATOM 2273 C CA . ALA A 1 292 ? -16.225 2.720 -34.733 1.00 49.16 292 ALA A CA 1
ATOM 2274 C C . ALA A 1 292 ? -17.031 1.553 -35.326 1.00 49.16 292 ALA A C 1
ATOM 2276 O O . ALA A 1 292 ? -17.105 1.428 -36.546 1.00 49.16 292 ALA A O 1
ATOM 2277 N N . THR A 1 293 ? -17.693 0.747 -34.485 1.00 57.88 293 THR A N 1
ATOM 2278 C CA . THR A 1 293 ? -18.592 -0.326 -34.939 1.00 57.88 293 THR A CA 1
ATOM 2279 C C . THR A 1 293 ? -19.702 0.225 -35.828 1.00 57.88 293 THR A C 1
ATOM 2281 O O . THR A 1 293 ? -19.896 -0.280 -36.930 1.00 57.88 293 THR A O 1
ATOM 2284 N N . LYS A 1 294 ? -20.355 1.316 -35.405 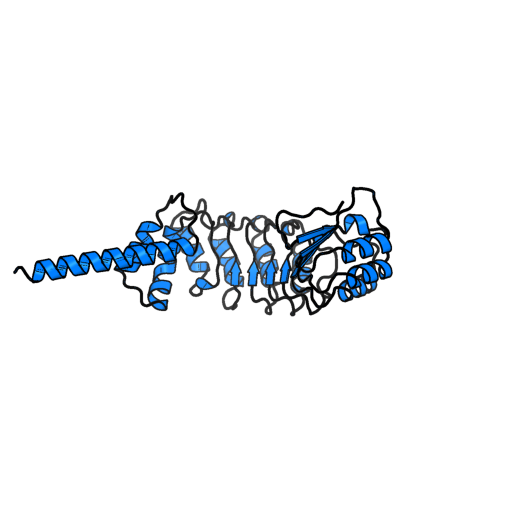1.00 63.28 294 LYS A N 1
ATOM 2285 C CA . LYS A 1 294 ? -21.414 1.965 -36.185 1.00 63.28 294 LYS A CA 1
ATOM 2286 C C . LYS A 1 294 ? -20.911 2.464 -37.545 1.00 63.28 294 LYS A C 1
ATOM 2288 O O . LYS A 1 294 ? -21.525 2.187 -38.567 1.00 63.28 294 LYS A O 1
ATOM 2293 N N . THR A 1 295 ? -19.762 3.137 -37.580 1.00 52.91 295 THR A N 1
ATOM 2294 C CA . THR A 1 295 ? -19.169 3.617 -38.839 1.00 52.91 295 THR A CA 1
ATOM 2295 C C . THR A 1 295 ? -18.824 2.467 -39.791 1.00 52.91 295 THR A C 1
ATOM 2297 O O . THR A 1 295 ? -18.986 2.587 -41.003 1.00 52.91 295 THR A O 1
ATOM 2300 N N . ILE A 1 296 ? -18.342 1.336 -39.267 1.00 58.50 296 ILE A N 1
ATOM 2301 C CA . ILE A 1 296 ? -18.027 0.153 -40.080 1.00 58.50 296 ILE A CA 1
ATOM 2302 C C . ILE A 1 296 ? -19.301 -0.466 -40.667 1.00 58.50 296 ILE A C 1
ATOM 2304 O O . ILE A 1 296 ? -19.277 -0.890 -41.823 1.00 58.50 296 ILE A O 1
ATOM 2308 N N . GLU A 1 297 ? -20.393 -0.517 -39.905 1.00 73.44 297 GLU A N 1
ATOM 2309 C CA . GLU A 1 297 ? -21.697 -0.977 -40.400 1.00 73.44 297 GLU A CA 1
ATOM 2310 C C . GLU A 1 297 ? -22.206 -0.080 -41.535 1.00 73.44 297 GLU A C 1
ATOM 2312 O O . GLU A 1 297 ? -22.478 -0.585 -42.621 1.00 73.44 297 GLU A O 1
ATOM 2317 N N . GLU A 1 298 ? -22.171 1.242 -41.359 1.00 70.38 298 GLU A N 1
ATOM 2318 C CA . GLU A 1 298 ? -22.576 2.211 -42.391 1.00 70.38 298 GLU A CA 1
ATOM 2319 C C . GLU A 1 298 ? -21.730 2.095 -43.679 1.00 70.38 298 GLU A C 1
ATOM 2321 O O . GLU A 1 298 ? -22.232 2.227 -44.798 1.00 70.38 298 GLU A O 1
ATOM 2326 N N . ILE A 1 299 ? -20.424 1.827 -43.555 1.00 65.06 299 ILE A N 1
ATOM 2327 C CA . ILE A 1 299 ? -19.538 1.608 -44.713 1.00 65.06 299 ILE A CA 1
ATOM 2328 C C . ILE A 1 299 ? -19.860 0.283 -45.416 1.00 65.06 299 ILE A C 1
ATOM 2330 O O . ILE A 1 299 ? -19.781 0.204 -46.646 1.00 65.06 299 ILE A O 1
ATOM 2334 N N . LYS A 1 300 ? -20.195 -0.770 -44.661 1.00 72.00 300 LYS A N 1
ATOM 2335 C CA . LYS A 1 300 ? -20.587 -2.069 -45.224 1.00 72.00 300 LYS A CA 1
ATOM 2336 C C . LYS A 1 300 ? -21.919 -1.974 -45.962 1.00 72.00 300 LYS A C 1
ATOM 2338 O O . LYS A 1 300 ? -22.004 -2.509 -47.063 1.00 72.00 300 LYS A O 1
ATOM 2343 N N . GLU A 1 301 ? -22.894 -1.256 -45.411 1.00 75.88 301 GLU A N 1
ATOM 2344 C CA . GLU A 1 301 ? -24.184 -0.992 -46.058 1.00 75.88 301 GLU A CA 1
ATOM 2345 C C . GLU A 1 301 ? -23.995 -0.241 -47.378 1.00 75.88 301 GLU A C 1
ATOM 2347 O O . GLU A 1 301 ? -24.383 -0.746 -48.429 1.00 75.88 301 GLU A O 1
ATOM 2352 N N . LYS A 1 302 ? -23.247 0.871 -47.377 1.00 70.69 302 LYS A N 1
ATOM 2353 C CA . LYS A 1 302 ? -22.951 1.622 -48.612 1.00 70.69 302 LYS A CA 1
ATOM 2354 C C . LYS A 1 302 ? -22.242 0.779 -49.672 1.00 70.69 302 LYS A C 1
ATOM 2356 O O . LYS A 1 302 ? -22.519 0.893 -50.866 1.00 70.69 302 LYS A O 1
ATOM 2361 N N . ARG A 1 303 ? -21.310 -0.088 -49.266 1.00 67.75 303 ARG A N 1
ATOM 2362 C CA . ARG A 1 303 ? -20.618 -1.002 -50.193 1.00 67.75 303 ARG A CA 1
ATOM 2363 C C . ARG A 1 303 ? -21.529 -2.107 -50.727 1.00 67.75 303 ARG A C 1
ATOM 2365 O O . ARG A 1 303 ? -21.305 -2.551 -51.851 1.00 67.75 303 ARG A O 1
ATOM 2372 N N . ALA A 1 304 ? -22.516 -2.554 -49.954 1.00 68.38 304 ALA A N 1
ATOM 2373 C CA . ALA A 1 304 ? -23.519 -3.512 -50.409 1.00 68.38 304 ALA A CA 1
ATOM 2374 C C . ALA A 1 304 ? -24.478 -2.869 -51.425 1.00 68.38 304 ALA A C 1
ATOM 2376 O O . ALA A 1 304 ? -24.711 -3.453 -52.480 1.00 68.38 304 ALA A O 1
ATOM 2377 N N . GLU A 1 305 ? -24.919 -1.634 -51.175 1.00 66.19 305 GLU A N 1
ATOM 2378 C CA . GLU A 1 305 ? -25.747 -0.848 -52.102 1.00 66.19 305 GLU A CA 1
ATOM 2379 C C . GLU A 1 305 ? -25.027 -0.589 -53.434 1.00 66.19 305 GLU A C 1
ATOM 2381 O O . GLU A 1 305 ? -25.588 -0.786 -54.508 1.00 66.19 305 GLU A O 1
ATOM 2386 N N . THR A 1 306 ? -23.736 -0.243 -53.386 1.00 58.12 306 THR A N 1
ATOM 2387 C CA . THR A 1 306 ? -22.939 0.007 -54.604 1.00 58.12 306 THR A CA 1
ATOM 2388 C C . THR A 1 306 ? -22.738 -1.265 -55.445 1.00 58.12 306 THR A C 1
ATOM 2390 O O . THR A 1 306 ? -22.547 -1.178 -56.654 1.00 58.12 306 THR A O 1
ATOM 2393 N N . ARG A 1 307 ? -22.789 -2.458 -54.830 1.00 55.91 307 ARG A N 1
ATOM 2394 C CA . ARG A 1 307 ? -22.674 -3.754 -55.527 1.00 55.91 307 ARG A CA 1
ATOM 2395 C C . ARG A 1 307 ? -23.993 -4.266 -56.106 1.00 55.91 307 ARG A C 1
ATOM 2397 O O . ARG A 1 307 ? -23.943 -5.160 -56.935 1.00 55.91 307 ARG A O 1
ATOM 2404 N N . GLN A 1 308 ? -25.138 -3.741 -55.673 1.00 54.31 308 GLN A N 1
ATOM 2405 C CA . GLN A 1 308 ? -26.447 -4.073 -56.254 1.00 54.31 308 GLN A CA 1
ATOM 2406 C C . GLN A 1 308 ? -26.795 -3.213 -57.482 1.00 54.31 308 GLN A C 1
ATOM 2408 O O . GLN A 1 308 ? -27.719 -3.554 -58.213 1.00 54.31 308 GLN A O 1
ATOM 2413 N N . CYS A 1 309 ? -26.059 -2.121 -57.719 1.00 49.72 309 CYS A N 1
ATOM 2414 C CA . CYS A 1 309 ? -26.235 -1.215 -58.862 1.00 49.72 309 CYS A CA 1
ATOM 2415 C C . CYS A 1 309 ? -25.284 -1.490 -60.049 1.00 49.72 309 CYS A C 1
ATOM 2417 O O . CYS A 1 309 ? -25.236 -0.683 -60.979 1.00 49.72 309 CYS A O 1
ATOM 2419 N N . LEU A 1 310 ? -24.522 -2.589 -60.010 1.00 41.41 310 LEU A N 1
ATOM 2420 C CA . LEU A 1 310 ? -23.665 -3.105 -61.089 1.00 41.41 310 LEU A CA 1
ATOM 2421 C C . LEU A 1 310 ? -24.204 -4.458 -61.556 1.00 41.41 310 LEU A C 1
ATOM 2423 O O . LEU A 1 310 ? -24.152 -4.705 -62.779 1.00 41.41 310 LEU A O 1
#

Sequence (310 aa):
MPYKGPHSDMFSLHWAEGLNPSVKGVIQELNTISKDVTMLCLDLSSFQHFSSEELVDIFKAIPANVTSLHLAGQFSDDLSHEQLFEVWQAIPKTIASLHLFKISRIVSVLPESITALHLSGGALNNKATEELVQLIQSIPASVTTLDLRNNSFGSKSTDELIAILQAVPASLISLYLMNNGLGHKPAEELKAIFAVFSGRPLLLNLSHNHLFKDKNAAEKDQVLNALGENSQRFILTRNGESDLARARWLMPAIMEKYNLPSEIASHILFFLGADSPYNTGPSFFKFQLKKATKTIEEIKEKRAETRQCL

Secondary structure (DSSP, 8-state):
--EE-SSTTEEEE---TT----HHHHHHHHTT--TT--EEEEEGGGGTT--HHHHHHHHHTS-TT--EEEEES---TTS-HHHHHHHHHTS-TT--EEEESS--S-STT--TT--EEE-TTS-GGGS-HHHHHHHHHTS-TT--EEE-TTS-GGGS-HHHHHHHHHTS-TT-SEEE-TTS-GGGS-HHHHHHHHHTTTT---EEE-TTS-TTTT--HHHHHHHHHHH-S-GGGEE-TTSSS-HHHHHHHHHHHHHHHHT--HHHHHHHHHTT-TT--S---HHHHHHHHHHHHHHHHHHHHHHHHHHH--

Organism: NCBI:txid1867846

InterPro domains:
  IPR032675 Leucine-rich repeat domain superfamily [G3DSA:3.80.10.10] (19-251)

Radius of gyration: 24.86 Å; chains: 1; bounding box: 48×36×90 Å